Protein AF-A0A7Y0PRI6-F1 (afdb_monomer)

Nearest PDB structures (foldseek):
  3qzo-assembly4_D  TM=3.983E-01  e=1.808E-01  Staphylococcus aureus subsp. aureus N315
  6grq-assembly1_A  TM=4.203E-01  e=1.924E+00  Mus musculus
  6grs-assembly1_A  TM=4.303E-01  e=4.389E+00  Mus musculus

Sequence (223 aa):
MTTLLDPTRSRTTAFPAARRSDPSGIRTASIAPPPTTEPEPPVRSTPPWPRRGALLLGAAVAIAGAAAVVAFTTPAPLPPLPPAPTVTSTPCGGGSCEGLDPTTTGCQQDARTVGSRVVTAERRGLEVPVGLVELRASASCRAVWGRYTVDPTAPVGGVAVESRDGRTEQAPIAAVPGHRHLGYGTTPMLVASADDLRVVVTPAAGGELPSAATGWTSGTGRP

Secondary structure (DSSP, 8-state):
-------------PPPPPPPPP---------PPPP----PPPPPPPPPPPP------------------------PPPPPPPPPP-----S--GGGGTT--TTTTSGGGS-EEEEEEEEEEEETTEEEEEEEEEEEEETTTTEEEEEEEE-TTSSEEEEEEEETTS-EEEEE--EETTEEEEEEEEPPPB-S-GGGEEEEEEEPTT----TTTS-EE------

Foldseek 3Di:
DDDDDDDPDDDDDDDDDDDDDDPPPPDPDDDDDDPDDDDDDDDDDDDDDDDDDDDDDDDDDDDDDDDDDPDDDDPPDDDPDPPDPPPPQQPAAFPRQFQHFCVVRVQVVQKDFLDKDFFWADDPNDTDGFWMKTWIAGPNRLWIKIWIKGQPVGQWFWKWKAFLVGDIWIDGFDADVPGNGTTTGMTRIDNDDLQRIKMATDTHVVGDGPPRNGIDRSDDDDD

Solvent-accessible surface area (backbone atoms only — not comparable to full-atom values): 14324 Å² total; per-residue (Å²): 142,83,87,84,84,81,84,84,75,85,80,82,78,79,80,80,80,81,81,83,83,80,85,89,72,83,73,82,76,83,82,74,82,79,80,87,77,76,88,78,78,87,80,82,83,80,84,86,82,84,87,81,83,85,89,80,90,82,85,89,83,89,79,91,80,92,74,95,72,93,72,80,87,68,83,73,77,77,75,80,76,75,78,73,81,80,74,74,75,57,84,38,48,33,77,70,33,48,70,34,52,39,72,86,42,50,39,56,77,72,40,42,79,61,35,72,46,71,31,44,35,73,55,97,92,36,82,39,83,44,30,42,39,31,38,32,38,17,78,83,26,43,26,27,30,38,38,41,41,33,31,46,80,46,47,50,32,27,41,31,36,34,38,80,87,71,51,73,31,66,28,72,59,48,56,42,90,98,33,74,66,38,13,66,55,60,20,28,21,39,62,53,60,70,77,48,28,31,46,29,43,37,48,21,94,97,38,70,55,49,74,80,36,39,54,47,61,38,78,80,77,76,131

pLDDT: mean 77.08, std 18.34, range [33.75, 97.81]

Radius of gyration: 30.38 Å; Cα contacts (8 Å, |Δi|>4): 349; chains: 1; bounding box: 90×69×86 Å

Mean predicted aligned error: 18.01 Å

Structure (mmCIF, N/CA/C/O backbone):
data_AF-A0A7Y0PRI6-F1
#
_entry.id   AF-A0A7Y0PRI6-F1
#
loop_
_atom_site.group_PDB
_atom_site.id
_atom_site.type_symbol
_atom_site.label_atom_id
_atom_site.label_alt_id
_atom_site.label_comp_id
_atom_site.label_asym_id
_atom_site.label_entity_id
_atom_site.label_seq_id
_atom_site.pdbx_PDB_ins_code
_atom_site.Cartn_x
_atom_site.Cartn_y
_atom_site.Cartn_z
_atom_site.occupancy
_atom_site.B_iso_or_equiv
_atom_site.auth_seq_id
_atom_site.auth_comp_id
_atom_site.auth_asym_id
_atom_site.auth_atom_id
_atom_site.pdbx_PDB_model_num
ATOM 1 N N . MET A 1 1 ? -57.873 -24.477 -30.916 1.00 47.75 1 MET A N 1
ATOM 2 C CA . MET A 1 1 ? -56.422 -24.286 -31.117 1.00 47.75 1 MET A CA 1
ATOM 3 C C . MET A 1 1 ? -56.233 -22.930 -31.771 1.00 47.75 1 MET A C 1
ATOM 5 O O . MET A 1 1 ? -56.417 -22.827 -32.974 1.00 47.75 1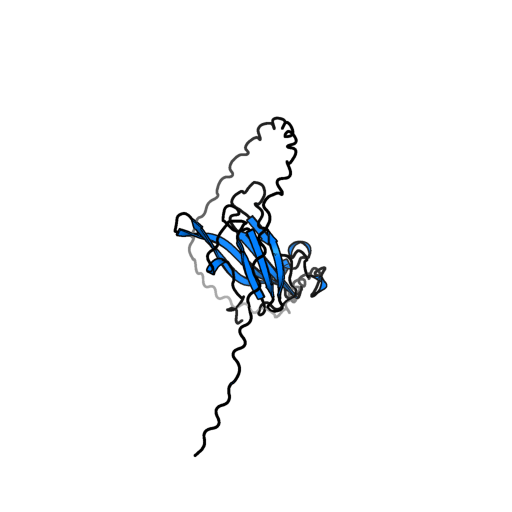 MET A O 1
ATOM 9 N N . THR A 1 2 ? -55.952 -21.897 -30.978 1.00 48.12 2 THR A N 1
ATOM 10 C CA . THR A 1 2 ? -55.685 -20.546 -31.488 1.00 48.12 2 THR A CA 1
ATOM 11 C C . THR A 1 2 ? -54.603 -19.937 -30.610 1.00 48.12 2 THR A C 1
ATOM 13 O O . THR A 1 2 ? -54.830 -19.654 -29.437 1.00 48.12 2 THR A O 1
ATOM 16 N N . THR A 1 3 ? -53.402 -19.844 -31.165 1.00 55.44 3 THR A N 1
ATOM 17 C CA . THR A 1 3 ? -52.194 -19.327 -30.525 1.00 55.44 3 THR A CA 1
ATOM 18 C C . THR A 1 3 ? -52.203 -17.803 -30.643 1.00 55.44 3 THR A C 1
ATOM 20 O O . THR A 1 3 ? -52.172 -17.275 -31.753 1.00 55.44 3 THR A O 1
ATOM 23 N N . LEU A 1 4 ? -52.278 -17.096 -29.513 1.00 61.91 4 LEU A N 1
ATOM 24 C CA . LEU A 1 4 ? -52.122 -15.642 -29.442 1.00 61.91 4 LEU A CA 1
ATOM 25 C C . LEU A 1 4 ? -50.622 -15.332 -29.292 1.00 61.91 4 LEU A C 1
ATOM 27 O O . LEU A 1 4 ? -50.009 -15.728 -28.304 1.00 61.91 4 LEU A O 1
ATOM 31 N N . LEU A 1 5 ? -50.033 -14.676 -30.291 1.00 61.38 5 LEU A N 1
ATOM 32 C CA . LEU A 1 5 ? -48.654 -14.182 -30.267 1.00 61.38 5 LEU A CA 1
ATOM 33 C C . LEU A 1 5 ? -48.625 -12.779 -29.645 1.00 61.38 5 LEU A C 1
ATOM 35 O O . LEU A 1 5 ? -49.335 -11.883 -30.098 1.00 61.38 5 LEU A O 1
ATOM 39 N N . ASP A 1 6 ? -47.787 -12.612 -28.624 1.00 60.19 6 ASP A N 1
ATOM 40 C CA . ASP A 1 6 ? -47.482 -11.353 -27.940 1.00 60.19 6 ASP A CA 1
ATOM 41 C C . ASP A 1 6 ? -46.248 -10.685 -28.593 1.00 60.19 6 ASP A C 1
ATOM 43 O O . ASP A 1 6 ? -45.180 -11.305 -28.636 1.00 60.19 6 ASP A O 1
ATOM 47 N N . PRO A 1 7 ? -46.345 -9.457 -29.141 1.00 63.19 7 PRO A N 1
ATOM 48 C CA . PRO A 1 7 ? -45.209 -8.742 -29.706 1.00 63.19 7 PRO A CA 1
ATOM 49 C C . PRO A 1 7 ? -44.603 -7.776 -28.676 1.00 63.19 7 PRO A C 1
ATOM 51 O O . PRO A 1 7 ? -44.822 -6.560 -28.714 1.00 63.19 7 PRO A O 1
ATOM 54 N N . THR A 1 8 ? -43.757 -8.284 -27.780 1.00 60.50 8 THR A N 1
ATOM 55 C CA . THR A 1 8 ? -42.948 -7.448 -26.879 1.00 60.50 8 THR A CA 1
ATOM 56 C C . THR A 1 8 ? -41.730 -6.857 -27.605 1.00 60.50 8 THR A C 1
ATOM 58 O O . THR A 1 8 ? -40.595 -7.309 -27.511 1.00 60.50 8 THR A O 1
ATOM 61 N N . ARG A 1 9 ? -42.016 -5.805 -28.375 1.00 53.06 9 ARG A N 1
ATOM 62 C CA . ARG A 1 9 ? -41.309 -4.512 -28.438 1.00 53.06 9 ARG A CA 1
ATOM 63 C C . ARG A 1 9 ? -39.826 -4.514 -28.008 1.00 53.06 9 ARG A C 1
ATOM 65 O O . ARG A 1 9 ? -39.489 -4.187 -26.871 1.00 53.06 9 ARG A O 1
ATOM 72 N N . SER A 1 10 ? -38.935 -4.748 -28.969 1.00 52.44 10 SER A N 1
ATOM 73 C CA . SER A 1 10 ? -37.502 -4.453 -28.868 1.00 52.44 10 SER A CA 1
ATOM 74 C C . SER A 1 10 ? -37.277 -2.949 -28.660 1.00 52.44 10 SER A C 1
ATOM 76 O O . SER A 1 10 ? -37.556 -2.134 -29.541 1.00 52.44 10 SER A O 1
ATOM 78 N N . ARG A 1 11 ? -36.790 -2.560 -27.478 1.00 56.75 11 ARG A N 1
ATOM 79 C CA . ARG A 1 11 ? -36.372 -1.186 -27.169 1.00 56.75 11 ARG A CA 1
ATOM 80 C C . ARG A 1 11 ? -34.871 -1.067 -27.435 1.00 56.75 11 ARG A C 1
ATOM 82 O O . ARG A 1 11 ? -34.054 -1.402 -26.587 1.00 56.75 11 ARG A O 1
ATOM 89 N N . THR A 1 12 ? -34.521 -0.600 -28.628 1.00 53.91 12 THR A N 1
ATOM 90 C CA . THR A 1 12 ? -33.162 -0.174 -28.981 1.00 53.91 12 THR A CA 1
ATOM 91 C C . THR A 1 12 ? -32.858 1.133 -28.250 1.00 53.91 12 THR A C 1
ATOM 93 O O . THR A 1 12 ? -33.358 2.191 -28.630 1.00 53.91 12 THR A O 1
ATOM 96 N N . THR A 1 13 ? -32.071 1.082 -27.177 1.00 61.75 13 THR A N 1
ATOM 97 C CA . THR A 1 13 ? -31.495 2.284 -26.563 1.00 61.75 13 THR A CA 1
ATOM 98 C C . THR A 1 13 ? -30.331 2.770 -27.418 1.00 61.75 13 THR A C 1
ATOM 100 O O . THR A 1 13 ? -29.290 2.125 -27.515 1.00 61.75 13 THR A O 1
ATOM 103 N N . ALA A 1 14 ? -30.548 3.910 -28.072 1.00 55.16 14 ALA A N 1
ATOM 104 C CA . ALA A 1 14 ? -29.551 4.639 -28.835 1.00 55.16 14 ALA A CA 1
ATOM 105 C C . ALA A 1 14 ? -28.391 5.088 -27.929 1.00 55.16 14 ALA A C 1
ATOM 107 O O . ALA A 1 14 ? -28.603 5.737 -26.904 1.00 55.16 14 ALA A O 1
ATOM 108 N N . PHE A 1 15 ? -27.167 4.750 -28.330 1.00 52.22 15 PHE A N 1
ATOM 109 C CA . PHE A 1 15 ? -25.938 5.282 -27.749 1.00 52.22 15 PHE A CA 1
ATOM 110 C C . PHE A 1 15 ? -25.804 6.777 -28.089 1.00 52.22 15 PHE A C 1
ATOM 112 O O . PHE A 1 15 ? -25.888 7.130 -29.269 1.00 52.22 15 PHE A O 1
ATOM 119 N N . PRO A 1 16 ? -25.572 7.673 -27.112 1.00 60.28 16 PRO A N 1
ATOM 120 C CA 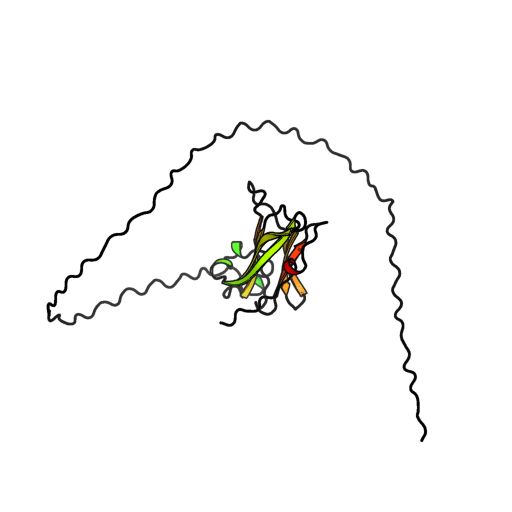. PRO A 1 16 ? -25.257 9.061 -27.413 1.00 60.28 16 PRO A CA 1
ATOM 121 C C . PRO A 1 16 ? -23.860 9.167 -28.037 1.00 60.28 16 PRO A C 1
ATOM 123 O O . PRO A 1 16 ? -22.877 8.631 -27.525 1.00 60.28 16 PRO A O 1
ATOM 126 N N . ALA A 1 17 ? -23.801 9.874 -29.164 1.00 53.97 17 ALA A N 1
ATOM 127 C CA . ALA A 1 17 ? -22.591 10.155 -29.918 1.00 53.97 17 ALA A CA 1
ATOM 128 C C . ALA A 1 17 ? -21.539 10.882 -29.061 1.00 53.97 17 ALA A C 1
ATOM 130 O O . ALA A 1 17 ? -21.831 11.865 -28.374 1.00 53.97 17 ALA A O 1
ATOM 131 N N . ALA A 1 18 ? -20.300 10.397 -29.141 1.00 49.81 18 ALA A N 1
ATOM 132 C CA . ALA A 1 18 ? -19.131 10.991 -28.515 1.00 49.81 18 ALA A CA 1
ATOM 133 C C . ALA A 1 18 ? -18.929 12.444 -28.986 1.00 49.81 18 ALA A C 1
ATOM 135 O O . ALA A 1 18 ? -18.870 12.726 -30.187 1.00 49.81 18 ALA A O 1
ATOM 136 N N . ARG A 1 19 ? -18.800 13.370 -28.028 1.00 54.06 19 ARG A N 1
ATOM 137 C CA . ARG A 1 19 ? -18.366 14.748 -28.289 1.00 54.06 19 ARG A CA 1
ATOM 138 C C . ARG A 1 19 ? -16.916 14.715 -28.768 1.00 54.06 19 ARG A C 1
ATOM 140 O O . ARG A 1 19 ? -16.047 14.207 -28.068 1.00 54.06 19 ARG A O 1
ATOM 147 N N . ARG A 1 20 ? -16.668 15.269 -29.956 1.00 53.97 20 ARG A N 1
ATOM 148 C CA . ARG A 1 20 ? -15.320 15.581 -30.442 1.00 53.97 20 ARG A CA 1
ATOM 149 C C . ARG A 1 20 ? -14.759 16.722 -29.598 1.00 53.97 20 ARG A C 1
ATOM 151 O O . ARG A 1 20 ? -15.366 17.788 -29.545 1.00 53.97 20 ARG A O 1
ATOM 158 N N . SER A 1 21 ? -13.626 16.482 -28.950 1.00 54.66 21 SER A N 1
ATOM 159 C CA . SER A 1 21 ? -12.844 17.521 -28.286 1.00 54.66 21 SER A CA 1
ATOM 160 C C . SER A 1 21 ? -12.056 18.319 -29.325 1.00 54.66 21 SER A C 1
ATOM 162 O O . SER A 1 21 ? -11.411 17.756 -30.207 1.00 54.66 21 SER A O 1
ATOM 164 N N . ASP A 1 22 ? -12.172 19.634 -29.208 1.00 55.22 22 ASP A N 1
ATOM 165 C CA . ASP A 1 22 ? -11.565 20.683 -30.022 1.00 55.22 22 ASP A CA 1
ATOM 166 C C . ASP A 1 22 ? -10.044 20.803 -29.737 1.00 55.22 22 ASP A C 1
ATOM 168 O O . ASP A 1 22 ? -9.668 20.881 -28.564 1.00 55.22 22 ASP A O 1
ATOM 172 N N . PRO A 1 23 ? -9.146 20.785 -30.745 1.00 59.16 23 PRO A N 1
ATOM 173 C CA . PRO A 1 23 ? -7.695 20.830 -30.530 1.00 59.16 23 PRO A CA 1
ATOM 174 C C . PRO A 1 23 ? -7.089 22.244 -30.383 1.00 59.16 23 PRO A C 1
ATOM 176 O O . PRO A 1 23 ? -5.870 22.372 -30.265 1.00 59.16 23 PRO A O 1
ATOM 179 N N . SER A 1 24 ? -7.874 23.325 -30.357 1.00 56.28 24 SER A N 1
ATOM 180 C CA . SER A 1 24 ? -7.337 24.702 -30.427 1.00 56.28 24 SER A CA 1
ATOM 181 C C . SER A 1 24 ? -7.055 25.384 -29.075 1.00 56.28 24 SER A C 1
ATOM 183 O O . SER A 1 24 ? -7.290 26.578 -28.904 1.00 56.28 24 SER A O 1
ATOM 185 N N . GLY A 1 25 ? -6.501 24.643 -28.112 1.00 49.03 25 GLY A N 1
ATOM 186 C CA . GLY A 1 25 ? -6.201 25.124 -26.756 1.00 49.03 25 GLY A CA 1
ATOM 187 C C . GLY A 1 25 ? -4.720 25.126 -26.366 1.00 49.03 25 GLY A C 1
ATOM 188 O O . GLY A 1 25 ? -4.417 24.913 -25.195 1.00 49.03 25 GLY A O 1
ATOM 189 N N . ILE A 1 26 ? -3.781 25.324 -27.298 1.00 51.69 26 ILE A N 1
ATOM 190 C CA . ILE A 1 26 ? -2.351 25.437 -26.958 1.00 51.69 26 ILE A CA 1
ATOM 191 C C . ILE A 1 26 ? -2.105 26.825 -26.355 1.00 51.69 26 ILE A C 1
ATOM 193 O O . ILE A 1 26 ? -1.802 27.791 -27.053 1.00 51.69 26 ILE A O 1
ATOM 197 N N . ARG A 1 27 ? -2.263 26.935 -25.033 1.00 55.69 27 ARG A N 1
ATOM 198 C CA . ARG A 1 27 ? -1.713 28.058 -24.272 1.00 55.69 27 ARG A CA 1
ATOM 199 C C . ARG A 1 27 ? -0.201 27.889 -24.192 1.00 55.69 27 ARG A C 1
ATOM 201 O O . ARG A 1 27 ? 0.299 26.950 -23.580 1.00 55.69 27 ARG A O 1
ATOM 208 N N . THR A 1 28 ? 0.503 28.834 -24.796 1.00 53.94 28 THR A N 1
ATOM 209 C CA . THR A 1 28 ? 1.927 29.107 -24.614 1.00 53.94 28 THR A CA 1
ATOM 210 C C . THR A 1 28 ? 2.241 29.216 -23.120 1.00 53.94 28 THR A C 1
ATOM 212 O O . THR A 1 28 ? 1.902 30.209 -22.477 1.00 53.94 28 THR A O 1
ATOM 215 N N . ALA A 1 29 ? 2.857 28.184 -22.544 1.00 57.44 29 ALA A N 1
ATOM 216 C CA . ALA A 1 29 ? 3.429 28.264 -21.210 1.00 57.44 29 ALA A CA 1
ATOM 217 C C . ALA A 1 29 ? 4.720 29.090 -21.292 1.00 57.44 29 ALA A C 1
ATOM 219 O O . ALA A 1 29 ? 5.660 28.731 -21.999 1.00 57.44 29 ALA A O 1
ATOM 220 N N . SER A 1 30 ? 4.736 30.224 -20.593 1.00 65.56 30 SER A N 1
ATOM 221 C CA . SER A 1 30 ? 5.921 31.057 -20.404 1.00 65.56 30 SER A CA 1
ATOM 222 C C . SER A 1 30 ? 6.948 30.271 -19.589 1.00 65.56 30 SER A C 1
ATOM 224 O O . SER A 1 30 ? 6.756 30.041 -18.397 1.00 65.56 30 SER A O 1
ATOM 226 N N . ILE A 1 31 ? 8.021 29.829 -20.241 1.00 60.50 31 ILE A N 1
ATOM 227 C CA . ILE A 1 31 ? 9.141 29.137 -19.603 1.00 60.50 31 ILE A CA 1
ATOM 228 C C . ILE A 1 31 ? 9.921 30.176 -18.788 1.00 60.50 31 ILE A C 1
ATOM 230 O O . ILE A 1 31 ? 10.569 31.055 -19.351 1.00 60.50 31 ILE A O 1
ATOM 234 N N . ALA A 1 32 ? 9.832 30.097 -17.460 1.00 69.25 32 ALA A N 1
ATOM 235 C CA . ALA A 1 32 ? 10.744 30.806 -16.571 1.00 69.25 32 ALA A CA 1
ATOM 236 C C . ALA A 1 32 ? 12.138 30.146 -16.642 1.00 69.25 32 ALA A C 1
ATOM 238 O O . ALA A 1 32 ? 12.213 28.915 -16.713 1.00 69.25 32 ALA A O 1
ATOM 239 N N . PRO A 1 33 ? 13.240 30.918 -16.632 1.00 71.81 33 PRO A N 1
ATOM 240 C CA . PRO A 1 33 ? 14.579 30.345 -16.593 1.00 71.81 33 PRO A CA 1
ATOM 241 C C . PRO A 1 33 ? 14.793 29.565 -15.281 1.00 71.81 33 PRO A C 1
ATOM 243 O O . PRO A 1 33 ? 14.281 29.977 -14.235 1.00 71.81 33 PRO A O 1
ATOM 246 N N . PRO A 1 34 ? 15.529 28.441 -15.312 1.00 73.25 34 PRO A N 1
ATOM 247 C CA . PRO A 1 34 ? 15.807 27.658 -14.115 1.00 73.25 34 PRO A CA 1
ATOM 248 C C . PRO A 1 34 ? 16.681 28.454 -13.128 1.00 73.25 34 PRO A C 1
ATOM 250 O O . PRO A 1 34 ? 17.537 29.230 -13.561 1.00 73.25 34 PRO A O 1
ATOM 253 N N . PRO A 1 35 ? 16.508 28.259 -11.808 1.00 71.19 35 PRO A N 1
ATOM 254 C CA . PRO A 1 35 ? 17.399 28.843 -10.815 1.00 71.19 35 PRO A CA 1
ATOM 255 C C . PRO A 1 35 ? 18.807 28.253 -10.956 1.00 71.19 35 PRO A C 1
ATOM 257 O O . PRO A 1 35 ? 18.990 27.034 -10.985 1.00 71.19 35 PRO A O 1
ATOM 260 N N . THR A 1 36 ? 19.804 29.133 -11.030 1.00 65.00 36 THR A N 1
ATOM 261 C CA . THR A 1 36 ? 21.229 28.796 -11.000 1.00 65.00 36 THR A CA 1
ATOM 262 C C . THR A 1 36 ? 21.526 28.011 -9.724 1.00 65.00 36 THR A C 1
ATOM 264 O O . THR A 1 36 ? 21.455 28.558 -8.626 1.00 65.00 36 THR A O 1
ATOM 267 N N . THR A 1 37 ? 21.805 26.716 -9.856 1.00 62.19 37 THR A N 1
ATOM 268 C CA . THR A 1 37 ? 22.148 25.861 -8.717 1.00 62.19 37 THR A CA 1
ATOM 269 C C . THR A 1 37 ? 23.630 26.042 -8.400 1.00 62.19 37 THR A C 1
ATOM 271 O O . THR A 1 37 ? 24.492 25.794 -9.242 1.00 62.19 37 THR A O 1
ATOM 274 N N . GLU A 1 38 ? 23.904 26.539 -7.198 1.00 75.38 38 GLU A N 1
ATOM 275 C CA . GLU A 1 38 ? 25.235 26.671 -6.611 1.00 75.38 38 GLU A CA 1
ATOM 276 C C . GLU A 1 38 ? 25.891 25.280 -6.450 1.00 75.38 38 GLU A C 1
ATOM 278 O O . GLU A 1 38 ? 25.190 24.325 -6.100 1.00 75.38 38 GLU A O 1
ATOM 283 N N . PRO A 1 39 ? 27.201 25.111 -6.721 1.00 68.69 39 PRO A N 1
ATOM 284 C CA . PRO A 1 39 ? 27.869 23.818 -6.582 1.00 68.69 39 PRO A CA 1
ATOM 285 C C . PRO A 1 39 ? 27.954 23.380 -5.111 1.00 68.69 39 PRO A C 1
ATOM 287 O O . PRO A 1 39 ? 28.694 23.964 -4.320 1.00 68.69 39 PRO A O 1
ATOM 290 N N . GLU A 1 40 ? 27.224 22.325 -4.752 1.00 70.88 40 GLU A N 1
ATOM 291 C CA . GLU A 1 40 ? 27.305 21.687 -3.434 1.00 70.88 40 GLU A CA 1
ATOM 292 C C . GLU A 1 40 ? 28.689 21.018 -3.238 1.00 70.88 40 GLU A C 1
ATOM 294 O O . GLU A 1 40 ? 29.178 20.333 -4.147 1.00 70.88 40 GLU A O 1
ATOM 299 N N . PRO A 1 41 ? 29.366 21.211 -2.087 1.00 74.25 41 PRO A N 1
ATOM 300 C CA . PRO A 1 41 ? 30.686 20.637 -1.831 1.00 74.25 41 PRO A CA 1
ATOM 301 C C . PRO A 1 41 ? 30.643 19.102 -1.678 1.00 74.25 41 PRO A C 1
ATOM 303 O O . PRO A 1 41 ? 29.643 18.542 -1.230 1.00 74.25 41 PRO A O 1
ATOM 306 N N . PRO A 1 42 ? 31.743 18.389 -1.992 1.00 69.38 42 PRO A N 1
ATOM 307 C CA . PRO A 1 42 ? 31.770 16.929 -1.985 1.00 69.38 42 PRO A CA 1
ATOM 308 C C . PRO A 1 42 ? 31.565 16.348 -0.577 1.00 69.38 42 PRO A C 1
ATOM 310 O O . PRO A 1 42 ? 32.352 16.584 0.345 1.00 69.38 42 PRO A O 1
ATOM 313 N N . VAL A 1 43 ? 30.522 15.526 -0.440 1.00 67.31 43 VAL A N 1
ATOM 314 C CA . VAL A 1 43 ? 30.204 14.755 0.767 1.00 67.31 43 VAL A CA 1
ATOM 315 C C . VAL A 1 43 ? 31.300 13.715 1.024 1.00 67.31 43 VAL A C 1
ATOM 317 O O . VAL A 1 43 ? 31.573 12.844 0.197 1.00 67.31 43 VAL A O 1
ATOM 320 N N . ARG A 1 44 ? 31.934 13.800 2.201 1.00 65.00 44 ARG A N 1
ATOM 321 C CA . ARG A 1 44 ? 32.918 12.821 2.686 1.00 65.00 44 ARG A CA 1
ATOM 322 C C . ARG A 1 44 ? 32.247 11.474 2.949 1.00 65.00 44 ARG A C 1
ATOM 324 O O . ARG A 1 44 ? 31.372 11.354 3.800 1.00 65.00 44 ARG A O 1
ATOM 331 N N . SER A 1 45 ? 32.735 10.455 2.258 1.00 56.09 45 SER A N 1
ATOM 332 C CA . SER A 1 45 ? 32.450 9.037 2.467 1.00 56.09 45 SER A CA 1
ATOM 333 C C . SER A 1 45 ? 32.891 8.558 3.857 1.00 56.09 45 SER A C 1
ATOM 335 O O . SER A 1 45 ? 34.066 8.668 4.214 1.00 56.09 45 SER A O 1
ATOM 337 N N . THR A 1 46 ? 31.959 7.997 4.628 1.00 62.47 46 THR A N 1
ATOM 338 C CA . THR A 1 46 ? 32.215 7.289 5.893 1.00 62.47 46 THR A CA 1
ATOM 339 C C . THR A 1 46 ? 32.602 5.815 5.664 1.00 62.47 46 THR A C 1
ATOM 341 O O . THR A 1 46 ? 32.243 5.232 4.639 1.00 62.47 46 THR A O 1
ATOM 344 N N . PRO A 1 47 ? 33.367 5.202 6.593 1.00 66.81 47 PRO A N 1
ATOM 345 C CA . PRO A 1 47 ? 34.000 3.894 6.400 1.00 66.81 47 PRO A CA 1
ATOM 346 C C . PRO A 1 47 ? 33.071 2.679 6.630 1.00 66.81 47 PRO A C 1
ATOM 348 O O . PRO A 1 47 ? 32.066 2.780 7.340 1.00 66.81 47 PRO A O 1
ATOM 351 N N . PRO A 1 48 ? 33.434 1.502 6.074 1.00 65.81 48 PRO A N 1
ATOM 352 C CA . PRO A 1 48 ? 32.661 0.264 6.165 1.00 65.81 48 PRO A CA 1
ATOM 353 C C . PRO A 1 48 ? 32.806 -0.418 7.533 1.00 65.81 48 PRO A C 1
ATOM 355 O O . PRO A 1 48 ? 33.910 -0.620 8.037 1.00 65.81 48 PRO A O 1
ATOM 358 N N . TRP A 1 49 ? 31.683 -0.826 8.121 1.00 53.41 49 TRP A N 1
ATOM 359 C CA . TRP A 1 49 ? 31.662 -1.602 9.362 1.00 53.41 49 TRP A CA 1
ATOM 360 C C . TRP A 1 49 ? 31.959 -3.089 9.094 1.00 53.41 49 TRP A C 1
ATOM 362 O O . TRP A 1 49 ? 31.429 -3.655 8.132 1.00 53.41 49 TRP A O 1
ATOM 372 N N . PRO A 1 50 ? 32.772 -3.756 9.937 1.00 58.94 50 PRO A N 1
ATOM 373 C CA . PRO A 1 50 ? 33.117 -5.154 9.746 1.00 58.94 50 PRO A CA 1
ATOM 374 C C . PRO A 1 50 ? 32.011 -6.095 10.234 1.00 58.94 50 PRO A C 1
ATOM 376 O O . PRO A 1 50 ? 31.457 -5.970 11.327 1.00 58.94 50 PRO A O 1
ATOM 379 N N . ARG A 1 51 ? 31.760 -7.099 9.395 1.00 57.69 51 ARG A N 1
ATOM 380 C CA . ARG A 1 51 ? 30.931 -8.276 9.646 1.00 57.69 51 ARG A CA 1
ATOM 381 C C . ARG A 1 51 ? 31.549 -9.125 10.766 1.00 57.69 51 ARG A C 1
ATOM 383 O O . ARG A 1 51 ? 32.687 -9.565 10.645 1.00 57.69 51 ARG A O 1
ATOM 390 N N . ARG A 1 52 ? 30.783 -9.409 11.819 1.00 57.62 52 ARG A N 1
ATOM 391 C CA . ARG A 1 52 ? 31.011 -10.522 12.762 1.00 57.62 52 ARG A CA 1
ATOM 392 C C . ARG A 1 52 ? 29.831 -11.475 12.535 1.00 57.62 52 ARG A C 1
ATOM 394 O O . ARG A 1 52 ? 28.699 -11.021 12.597 1.00 57.62 52 ARG A O 1
ATOM 401 N N . GLY A 1 53 ? 29.964 -12.727 12.114 1.00 44.91 53 GLY A N 1
ATOM 402 C CA . GLY A 1 53 ? 30.951 -13.736 12.482 1.00 44.91 53 GLY A CA 1
ATOM 403 C C . GLY A 1 53 ? 30.183 -14.830 13.231 1.00 44.91 53 GLY A C 1
ATOM 404 O O . GLY A 1 53 ? 29.994 -14.715 14.434 1.00 44.91 53 GLY A O 1
ATOM 405 N N . ALA A 1 54 ? 29.654 -15.805 12.487 1.00 53.00 54 ALA A N 1
ATOM 406 C CA . ALA A 1 54 ? 28.966 -16.997 12.991 1.00 53.00 54 ALA A CA 1
ATOM 407 C C . ALA A 1 54 ? 29.969 -18.105 13.386 1.00 53.00 54 ALA A C 1
ATOM 409 O O . ALA A 1 54 ? 31.130 -18.008 12.992 1.00 53.00 54 ALA A O 1
ATOM 410 N N . LEU A 1 55 ? 29.460 -19.170 14.040 1.00 52.09 55 LEU A N 1
ATOM 411 C CA . LEU A 1 55 ? 30.100 -20.399 14.593 1.00 52.09 55 LEU A CA 1
ATOM 412 C C . LEU A 1 55 ? 30.325 -20.299 16.120 1.00 52.09 55 LEU A C 1
ATOM 414 O O . LEU A 1 55 ? 30.760 -19.259 16.592 1.00 52.09 55 LEU A O 1
ATOM 418 N N . LEU A 1 56 ? 30.014 -21.276 16.987 1.00 47.72 56 LEU A N 1
ATOM 419 C CA . LEU A 1 56 ? 30.086 -22.755 16.964 1.00 47.72 56 LEU A CA 1
ATOM 420 C C . LEU A 1 56 ? 28.995 -23.317 17.928 1.00 47.72 56 LEU A C 1
ATOM 422 O O . LEU A 1 56 ? 28.675 -22.653 18.908 1.00 47.72 56 LEU A O 1
ATOM 426 N N . LEU A 1 57 ? 28.261 -24.415 17.682 1.00 49.72 57 LEU A N 1
ATOM 427 C CA . LEU A 1 57 ? 28.638 -25.843 17.781 1.00 49.72 57 LEU A CA 1
ATOM 428 C C . LEU A 1 57 ? 29.420 -26.214 19.062 1.00 49.72 57 LEU A C 1
ATOM 430 O O . LEU A 1 57 ? 30.607 -25.930 19.169 1.00 49.72 57 LEU A O 1
ATOM 434 N N . GLY A 1 58 ? 28.772 -26.910 20.006 1.00 41.75 58 GLY A N 1
ATOM 435 C CA . GLY A 1 58 ? 29.427 -27.460 21.199 1.00 41.75 58 GLY A CA 1
ATOM 436 C C . GLY A 1 58 ? 28.525 -28.408 21.994 1.00 41.75 58 GLY A C 1
ATOM 437 O O . GLY A 1 58 ? 27.395 -28.064 22.314 1.00 41.75 58 GLY A O 1
ATOM 438 N N . ALA A 1 59 ? 29.028 -29.616 22.237 1.00 44.00 59 ALA A N 1
ATOM 439 C CA . ALA A 1 59 ? 28.318 -30.841 22.585 1.00 44.00 59 ALA A CA 1
ATOM 440 C C . ALA A 1 59 ? 27.899 -31.004 24.065 1.00 44.00 59 ALA A C 1
ATOM 442 O O . ALA A 1 59 ? 28.334 -30.289 24.962 1.00 44.00 59 ALA A O 1
ATOM 443 N N . ALA A 1 60 ? 27.056 -32.021 24.261 1.00 49.69 60 ALA A N 1
ATOM 444 C CA . ALA A 1 60 ? 26.469 -32.536 25.492 1.00 49.69 60 ALA A CA 1
ATOM 445 C C . ALA A 1 60 ? 27.458 -32.988 26.583 1.00 49.69 60 ALA A C 1
ATOM 447 O O . ALA A 1 60 ? 28.502 -33.551 26.271 1.00 49.69 60 ALA A O 1
ATOM 448 N N . VAL A 1 61 ? 27.021 -32.909 27.849 1.00 52.19 61 VAL A N 1
ATOM 449 C CA . VAL A 1 61 ? 27.394 -33.846 28.927 1.00 52.19 61 VAL A CA 1
ATOM 450 C C . VAL A 1 61 ? 26.180 -34.047 29.844 1.00 52.19 61 VAL A C 1
ATOM 452 O O . VAL A 1 61 ? 25.633 -33.090 30.386 1.00 52.19 61 VAL A O 1
ATOM 455 N N . ALA A 1 62 ? 25.763 -35.303 30.003 1.00 53.59 62 ALA A N 1
ATOM 456 C CA . ALA A 1 62 ? 24.789 -35.748 30.993 1.00 53.59 62 ALA A CA 1
ATOM 457 C C . ALA A 1 62 ? 25.501 -36.075 32.312 1.00 53.59 62 ALA A C 1
ATOM 459 O O . ALA A 1 62 ? 26.506 -36.781 32.290 1.00 53.59 62 ALA A O 1
ATOM 460 N N . ILE A 1 63 ? 24.954 -35.639 33.452 1.00 52.84 63 ILE A N 1
ATOM 461 C CA . ILE A 1 63 ? 25.255 -36.229 34.764 1.00 52.84 63 ILE A CA 1
ATOM 462 C C . ILE A 1 63 ? 23.944 -36.348 35.542 1.00 52.84 63 ILE A C 1
ATOM 464 O O . ILE A 1 63 ? 23.289 -35.357 35.859 1.00 52.84 63 ILE A O 1
ATOM 468 N N . ALA A 1 64 ? 23.568 -37.596 35.815 1.00 51.53 64 ALA A N 1
ATOM 469 C CA . ALA A 1 64 ? 22.515 -37.970 36.742 1.00 51.53 64 ALA A CA 1
ATOM 470 C C . ALA A 1 64 ? 22.995 -37.754 38.185 1.00 51.53 64 ALA A C 1
ATOM 472 O O . ALA A 1 64 ? 24.088 -38.182 38.550 1.00 51.53 64 ALA A O 1
ATOM 473 N N . GLY A 1 65 ? 22.158 -37.131 39.011 1.00 44.50 65 GLY A N 1
ATOM 474 C CA . GLY A 1 65 ? 22.387 -36.985 40.444 1.00 44.50 65 GLY A CA 1
ATOM 475 C C . GLY A 1 65 ? 21.053 -36.939 41.172 1.00 44.50 65 GLY A C 1
ATOM 476 O O . GLY A 1 65 ? 20.421 -35.891 41.251 1.00 44.50 65 GLY A O 1
ATOM 477 N N . ALA A 1 66 ? 20.608 -38.091 41.667 1.00 52.78 66 ALA A N 1
ATOM 478 C CA . ALA A 1 66 ? 19.472 -38.189 42.570 1.00 52.78 66 ALA A CA 1
ATOM 479 C C . ALA A 1 66 ? 19.933 -37.826 43.988 1.00 52.78 66 ALA A C 1
ATOM 481 O O . ALA A 1 66 ? 20.748 -38.534 44.576 1.00 52.78 66 ALA A O 1
ATOM 482 N N . ALA A 1 67 ? 19.393 -36.742 44.540 1.00 49.59 67 ALA A N 1
ATOM 483 C CA . ALA A 1 67 ? 19.478 -36.433 45.961 1.00 49.59 67 ALA A CA 1
ATOM 484 C C . ALA A 1 67 ? 18.075 -36.063 46.451 1.00 49.59 67 ALA A C 1
ATOM 486 O O . ALA A 1 67 ? 17.520 -35.029 46.080 1.00 49.59 67 ALA A O 1
ATOM 487 N N . ALA A 1 68 ? 17.482 -36.947 47.251 1.00 53.66 68 ALA A N 1
ATOM 488 C CA . ALA A 1 68 ? 16.238 -36.682 47.952 1.00 53.66 68 ALA A CA 1
ATOM 489 C C . ALA A 1 68 ? 16.525 -35.708 49.102 1.00 53.66 68 ALA A C 1
ATOM 491 O O . ALA A 1 68 ? 17.187 -36.068 50.074 1.00 53.66 68 ALA A O 1
ATOM 492 N N . VAL A 1 69 ? 16.029 -34.477 48.983 1.00 51.00 69 VAL A N 1
ATOM 493 C CA . VAL A 1 69 ? 16.045 -33.486 50.062 1.00 51.00 69 VAL A CA 1
ATOM 494 C C . VAL A 1 69 ? 14.597 -33.202 50.439 1.00 51.00 69 VAL A C 1
ATOM 496 O O . VAL A 1 69 ? 13.812 -32.725 49.622 1.00 51.00 69 VAL A O 1
ATOM 499 N N . VAL A 1 70 ? 14.233 -33.537 51.676 1.00 56.41 70 VAL A N 1
ATOM 500 C CA . VAL A 1 70 ? 12.939 -33.197 52.274 1.00 56.41 70 VAL A CA 1
ATOM 501 C C . VAL A 1 70 ? 12.942 -31.689 52.525 1.00 56.41 70 VAL A C 1
ATOM 503 O O . VAL A 1 70 ? 13.533 -31.214 53.492 1.00 56.41 70 VAL A O 1
ATOM 506 N N . ALA A 1 71 ? 12.340 -30.929 51.611 1.00 48.75 71 ALA A N 1
ATOM 507 C CA . ALA A 1 71 ? 12.193 -29.486 51.732 1.00 48.75 71 ALA A CA 1
ATOM 508 C C . ALA A 1 71 ? 10.824 -29.152 52.334 1.00 48.75 71 ALA A C 1
ATOM 510 O O . ALA A 1 71 ? 9.778 -29.533 51.808 1.00 48.75 71 ALA A O 1
ATOM 511 N N . PHE A 1 72 ? 10.853 -28.434 53.454 1.00 52.75 72 PHE A N 1
ATOM 512 C CA . PHE A 1 72 ? 9.695 -27.792 54.058 1.00 52.75 72 PHE A CA 1
ATOM 513 C C . PHE A 1 72 ? 8.979 -26.919 53.020 1.00 52.75 72 PHE A C 1
ATOM 515 O O . PHE A 1 72 ? 9.609 -26.119 52.331 1.00 52.75 72 PHE A O 1
ATOM 522 N N . THR A 1 73 ? 7.658 -27.066 52.919 1.00 49.78 73 THR A N 1
ATOM 523 C CA . THR A 1 73 ? 6.797 -26.253 52.057 1.00 49.78 73 THR A CA 1
ATOM 524 C C . THR A 1 73 ? 6.706 -24.832 52.608 1.00 49.78 73 THR A C 1
ATOM 526 O O . THR A 1 73 ? 5.794 -24.498 53.364 1.00 49.78 73 THR A O 1
ATOM 529 N N . THR A 1 74 ? 7.665 -23.983 52.255 1.00 62.34 74 THR A N 1
ATOM 530 C CA . THR A 1 74 ? 7.486 -22.534 52.326 1.00 62.34 74 THR A CA 1
ATOM 531 C C . THR A 1 74 ? 6.529 -22.121 51.202 1.00 62.34 74 THR A C 1
ATOM 533 O O . THR A 1 74 ? 6.752 -22.496 50.049 1.00 62.34 74 THR A O 1
ATOM 536 N N . PRO A 1 75 ? 5.438 -21.385 51.485 1.00 60.91 75 PRO A N 1
ATOM 537 C CA . PRO A 1 75 ? 4.607 -20.826 50.429 1.00 60.91 75 PRO A CA 1
ATOM 538 C C . PRO A 1 75 ? 5.472 -19.862 49.617 1.00 60.91 75 PRO A C 1
ATOM 540 O O . PRO A 1 75 ? 5.939 -18.843 50.128 1.00 60.91 75 PRO A O 1
ATOM 543 N N . ALA A 1 76 ? 5.740 -20.226 48.364 1.00 63.41 76 ALA A N 1
ATOM 544 C CA . ALA A 1 76 ? 6.467 -19.371 47.447 1.00 63.41 76 ALA A CA 1
ATOM 545 C C . ALA A 1 76 ? 5.684 -18.054 47.283 1.00 63.41 76 ALA A C 1
ATOM 547 O O . ALA A 1 76 ? 4.481 -18.103 47.002 1.00 63.41 76 ALA A O 1
ATOM 548 N N . PRO A 1 77 ? 6.318 -16.883 47.459 1.00 67.75 77 PRO A N 1
ATOM 549 C CA . PRO A 1 77 ? 5.690 -15.624 47.100 1.00 67.75 77 PRO A CA 1
ATOM 550 C C . PRO A 1 77 ? 5.357 -15.677 45.608 1.00 67.75 77 PRO A C 1
ATOM 552 O O . PRO A 1 77 ? 6.217 -15.991 44.781 1.00 67.75 77 PRO A O 1
ATOM 555 N N . LEU A 1 78 ? 4.088 -15.430 45.281 1.00 72.12 78 LEU A N 1
ATOM 556 C CA . LEU A 1 78 ? 3.616 -15.361 43.903 1.00 72.12 78 LEU A CA 1
ATOM 557 C C . LEU A 1 78 ? 4.532 -14.404 43.121 1.00 72.12 78 LEU A C 1
ATOM 559 O O . LEU A 1 78 ? 4.804 -13.304 43.614 1.00 72.12 78 LEU A O 1
ATOM 563 N N . PRO A 1 79 ? 5.029 -14.800 41.935 1.00 75.12 79 PRO A N 1
ATOM 564 C CA . PRO A 1 79 ? 5.822 -13.902 41.114 1.00 75.12 79 PRO A CA 1
ATOM 565 C C . PRO A 1 79 ? 5.002 -12.633 40.837 1.00 75.12 79 PRO A C 1
ATOM 567 O O . PRO A 1 79 ? 3.791 -12.737 40.611 1.00 75.12 79 PRO A O 1
ATOM 570 N N . PRO A 1 80 ? 5.622 -11.440 40.879 1.00 70.88 80 PRO A N 1
ATOM 571 C CA . PRO A 1 80 ? 4.925 -10.200 40.583 1.00 70.88 80 PRO A CA 1
ATOM 572 C C . PRO A 1 80 ? 4.262 -10.326 39.213 1.00 70.88 80 PRO A C 1
ATOM 574 O O . PRO A 1 80 ? 4.907 -10.699 38.230 1.00 70.88 80 PRO A O 1
ATOM 577 N N . LEU A 1 81 ? 2.954 -10.067 39.183 1.00 73.88 81 LEU A N 1
ATOM 578 C CA . LEU A 1 81 ? 2.164 -10.089 37.962 1.00 73.88 81 LEU A CA 1
ATOM 579 C C . LEU A 1 81 ? 2.859 -9.164 36.948 1.00 73.88 81 LEU A C 1
ATOM 581 O O . LEU A 1 81 ? 3.180 -8.027 37.318 1.00 73.88 81 LEU A O 1
ATOM 585 N N . PRO A 1 82 ? 3.143 -9.623 35.715 1.00 74.50 82 PRO A N 1
ATOM 586 C CA . PRO A 1 82 ? 3.753 -8.760 34.717 1.00 74.50 82 PRO A CA 1
ATOM 587 C C . PRO A 1 82 ? 2.896 -7.497 34.582 1.00 74.50 82 PRO A C 1
ATOM 589 O O . PRO A 1 82 ? 1.663 -7.605 34.607 1.00 74.50 82 PRO A O 1
ATOM 592 N N . PRO A 1 83 ? 3.514 -6.305 34.488 1.00 66.88 83 PRO A N 1
ATOM 593 C CA . PRO A 1 83 ? 2.763 -5.076 34.307 1.00 66.88 83 PRO A CA 1
ATOM 594 C C . PRO A 1 83 ? 1.828 -5.264 33.114 1.00 66.88 83 PRO A C 1
ATOM 596 O O . PRO A 1 83 ? 2.253 -5.737 32.056 1.00 66.88 83 PRO A O 1
ATOM 599 N N . ALA A 1 84 ? 0.545 -4.955 33.319 1.00 67.81 84 ALA A N 1
ATOM 600 C CA . ALA A 1 84 ? -0.430 -5.001 32.243 1.00 67.81 84 ALA A CA 1
ATOM 601 C C . ALA A 1 84 ? 0.126 -4.184 31.068 1.00 67.81 84 ALA A C 1
ATOM 603 O O . ALA A 1 84 ? 0.673 -3.101 31.312 1.00 67.81 84 ALA A O 1
ATOM 604 N N . PRO A 1 85 ? 0.038 -4.689 29.823 1.00 61.09 85 PRO A N 1
ATOM 605 C CA . PRO A 1 85 ? 0.501 -3.931 28.676 1.00 61.09 85 PRO A CA 1
ATOM 606 C C . PRO A 1 85 ? -0.197 -2.576 28.720 1.00 61.09 85 PRO A C 1
ATOM 608 O O . PRO A 1 85 ? -1.427 -2.500 28.753 1.00 61.09 85 PRO A O 1
ATOM 611 N N . THR A 1 86 ? 0.590 -1.507 28.794 1.00 57.72 86 THR A N 1
ATOM 612 C CA . THR A 1 86 ? 0.089 -0.144 28.702 1.00 57.72 86 THR A CA 1
ATOM 613 C C . THR A 1 86 ? -0.516 -0.003 27.317 1.00 57.72 86 THR A C 1
ATOM 615 O O . THR A 1 86 ? 0.192 0.178 26.329 1.00 57.72 86 THR A O 1
ATOM 618 N N . VAL A 1 87 ? -1.838 -0.146 27.236 1.00 56.41 87 VAL A N 1
ATOM 619 C CA . VAL A 1 87 ? -2.597 0.185 26.037 1.00 56.41 87 VAL A CA 1
ATOM 620 C C . VAL A 1 87 ? -2.471 1.694 25.893 1.00 56.41 87 VAL A C 1
ATOM 622 O O . VAL A 1 87 ? -3.185 2.453 26.546 1.00 56.41 87 VAL A O 1
ATOM 625 N N . THR A 1 88 ? -1.500 2.144 25.099 1.00 57.94 88 THR A N 1
ATOM 626 C CA . THR A 1 88 ? -1.500 3.510 24.585 1.00 57.94 88 THR A CA 1
ATOM 627 C C . THR A 1 88 ? -2.841 3.698 23.905 1.00 57.94 88 THR A C 1
ATOM 629 O O . THR A 1 88 ? -3.118 3.039 22.905 1.00 57.94 88 THR A O 1
ATOM 632 N N . SER A 1 89 ? -3.704 4.513 24.511 1.00 59.12 89 SER A N 1
ATOM 633 C CA . SER A 1 89 ? -5.026 4.795 23.974 1.00 59.12 89 SER A CA 1
ATOM 634 C C . SER A 1 89 ? -4.858 5.285 22.546 1.00 59.12 8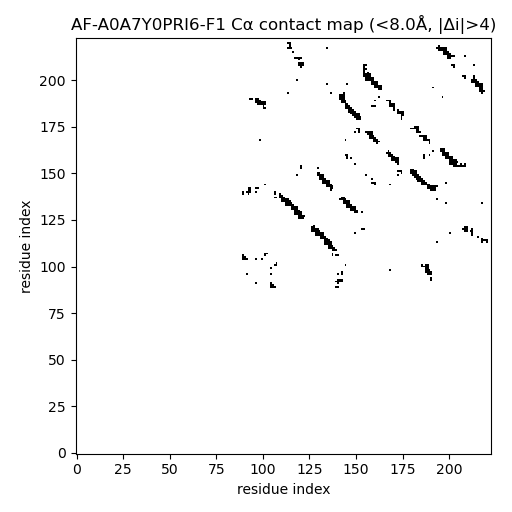9 SER A C 1
ATOM 636 O O . SER A 1 89 ? -4.208 6.312 22.325 1.00 59.12 89 SER A O 1
ATOM 638 N N . THR A 1 90 ? -5.413 4.552 21.586 1.00 65.38 90 THR A N 1
ATOM 639 C CA . THR A 1 90 ? -5.414 5.008 20.207 1.00 65.38 90 THR A CA 1
ATOM 640 C C . THR A 1 90 ? -6.165 6.348 20.155 1.00 65.38 90 THR A C 1
ATOM 642 O O . THR A 1 90 ? -7.299 6.414 20.631 1.00 65.38 90 THR A O 1
ATOM 645 N N . PRO A 1 91 ? -5.570 7.427 19.615 1.00 75.31 91 PRO A N 1
ATOM 646 C CA . PRO A 1 91 ? -6.205 8.740 19.495 1.00 75.31 91 PRO A CA 1
ATOM 647 C C . PRO A 1 91 ? -7.493 8.752 18.656 1.00 75.31 91 PRO A C 1
ATOM 649 O O . PRO A 1 91 ? -8.235 9.729 18.720 1.00 75.31 91 PRO A O 1
ATOM 652 N N . CYS A 1 92 ? -7.775 7.702 17.879 1.00 85.00 92 CYS A N 1
ATOM 653 C CA . CYS A 1 92 ? -9.000 7.563 17.095 1.00 85.00 92 CYS A CA 1
ATOM 654 C C . CYS A 1 92 ? -9.580 6.142 17.215 1.00 85.00 92 CYS A C 1
ATOM 656 O O . CYS A 1 92 ? -8.887 5.204 17.609 1.00 85.00 92 CYS A O 1
ATOM 658 N N . GLY A 1 93 ? -10.859 5.970 16.874 1.00 87.50 93 GLY A N 1
ATOM 659 C CA . GLY A 1 93 ? -11.514 4.664 16.845 1.00 87.50 93 GLY A CA 1
ATOM 660 C C . GLY A 1 93 ? -12.801 4.678 16.023 1.00 87.50 93 GLY A C 1
ATOM 661 O O . GLY A 1 93 ? -13.648 5.560 16.175 1.00 87.50 93 GLY A O 1
ATOM 662 N N . GLY A 1 94 ? -12.968 3.679 15.155 1.00 87.12 94 GLY A N 1
ATOM 663 C CA . GLY A 1 94 ? -14.070 3.620 14.199 1.00 87.12 94 GLY A CA 1
ATOM 664 C C . GLY A 1 94 ? -14.033 4.813 13.249 1.00 87.12 94 GLY A C 1
ATOM 665 O O . GLY A 1 94 ? -12.970 5.186 12.767 1.00 87.12 94 GLY A O 1
ATOM 666 N N . GLY A 1 95 ? -15.189 5.443 13.020 1.00 90.31 95 GLY A N 1
ATOM 667 C CA . GLY A 1 95 ? -15.350 6.549 12.067 1.00 90.31 95 GLY A CA 1
ATOM 668 C C . GLY A 1 95 ? -14.377 7.723 12.239 1.00 90.31 95 GLY A C 1
ATOM 669 O O . GLY A 1 95 ? -14.083 8.396 11.261 1.00 90.31 95 GLY A O 1
ATOM 670 N N . SER A 1 96 ? -13.837 7.961 13.441 1.00 93.06 96 SER A N 1
ATOM 671 C CA . SER A 1 96 ? -12.854 9.034 13.661 1.00 93.06 96 SER A CA 1
ATOM 672 C C . SER A 1 96 ? -11.456 8.727 13.115 1.00 93.06 96 SER A C 1
ATOM 674 O O . SER A 1 96 ? -10.618 9.622 13.098 1.00 93.06 96 SER A O 1
ATOM 676 N N . CYS A 1 97 ? -11.197 7.490 12.682 1.00 94.12 97 CYS A N 1
ATOM 677 C CA . CYS A 1 97 ? -9.967 7.101 11.997 1.00 94.12 97 CYS A CA 1
ATOM 678 C C . CYS A 1 97 ? -10.067 7.192 10.463 1.00 94.12 97 CYS A C 1
ATOM 680 O O . CYS A 1 97 ? -9.046 7.026 9.804 1.00 94.12 97 CYS A O 1
ATOM 682 N N . GLU A 1 98 ? -11.255 7.420 9.889 1.00 95.56 98 GLU A N 1
ATOM 683 C CA . GLU A 1 98 ? -11.447 7.475 8.429 1.00 95.56 98 GLU A CA 1
ATOM 684 C C . GLU A 1 98 ? -10.530 8.535 7.797 1.00 95.56 98 GLU A C 1
ATOM 686 O O . GLU A 1 98 ? -10.451 9.668 8.278 1.00 95.56 98 GLU A O 1
ATOM 691 N N . GLY A 1 99 ? -9.819 8.159 6.733 1.00 96.56 99 GLY A N 1
ATOM 692 C CA . GLY A 1 99 ? -8.921 9.043 5.990 1.00 96.56 99 GLY A CA 1
ATOM 693 C C . GLY A 1 99 ? -7.649 9.449 6.745 1.00 96.56 99 GLY A C 1
ATOM 694 O O . GLY A 1 99 ? -6.841 10.215 6.218 1.00 96.56 99 GLY A O 1
ATOM 695 N N . LEU A 1 100 ? -7.432 8.953 7.969 1.00 96.81 100 LEU A N 1
ATOM 696 C CA . LEU A 1 100 ? -6.233 9.260 8.746 1.00 96.81 100 LEU A CA 1
ATOM 697 C C . LEU A 1 100 ? -5.103 8.274 8.462 1.00 96.81 100 LEU A C 1
ATOM 699 O O . LEU A 1 100 ? -5.313 7.111 8.115 1.00 96.81 100 LEU A O 1
ATOM 703 N N . ASP A 1 101 ? -3.875 8.741 8.669 1.00 96.00 101 ASP A N 1
ATOM 704 C CA . ASP A 1 101 ? -2.691 7.908 8.536 1.00 96.00 101 ASP A CA 1
ATOM 705 C C . ASP A 1 101 ? -2.555 6.946 9.747 1.00 96.00 101 ASP A C 1
ATOM 707 O O . ASP A 1 101 ? -2.547 7.389 10.906 1.00 96.00 101 ASP A O 1
ATOM 711 N N . PRO A 1 102 ? -2.418 5.625 9.519 1.00 95.69 102 PRO A N 1
ATOM 712 C CA . PRO A 1 102 ? -2.342 4.615 10.582 1.00 95.69 102 PRO A CA 1
ATOM 713 C C . PRO A 1 102 ? -1.056 4.700 11.419 1.00 95.69 102 PRO A C 1
ATOM 715 O O . PRO A 1 102 ? -0.999 4.170 12.535 1.00 95.69 102 PRO A O 1
ATOM 718 N N . THR A 1 103 ? -0.015 5.349 10.888 1.00 94.38 103 THR A N 1
ATOM 719 C CA . THR A 1 103 ? 1.264 5.559 11.564 1.00 94.38 103 THR A CA 1
ATOM 720 C C . THR A 1 103 ? 1.142 6.662 12.602 1.00 94.38 103 THR A C 1
ATOM 722 O O . THR A 1 103 ? 1.506 6.469 13.764 1.00 94.38 103 THR A O 1
ATOM 725 N N . THR A 1 104 ? 0.575 7.799 12.197 1.00 93.69 104 THR A N 1
ATOM 726 C CA . THR A 1 104 ? 0.386 8.978 13.061 1.00 93.69 104 THR A CA 1
ATOM 727 C C . THR A 1 104 ? -0.623 8.739 14.183 1.00 93.69 104 THR A C 1
ATOM 729 O O . THR A 1 104 ? -0.463 9.257 15.286 1.00 93.69 104 THR A O 1
ATOM 732 N N . THR A 1 105 ? -1.634 7.912 13.924 1.00 93.25 105 THR A N 1
ATOM 733 C CA . THR A 1 105 ? -2.684 7.554 14.887 1.00 93.25 105 THR A CA 1
ATOM 734 C C . THR A 1 105 ? -2.303 6.384 15.789 1.00 93.25 105 THR A C 1
ATOM 736 O O . THR A 1 105 ? -3.056 6.040 16.688 1.00 93.25 105 THR A O 1
ATOM 739 N N . GLY A 1 106 ? -1.166 5.722 15.564 1.00 93.12 106 GLY A N 1
ATOM 740 C CA . GLY A 1 106 ? -0.761 4.557 16.356 1.00 93.12 106 GLY A CA 1
ATOM 741 C C . GLY A 1 106 ? -1.549 3.271 16.071 1.00 93.12 106 GLY A C 1
ATOM 742 O O . GLY A 1 106 ? -1.197 2.229 16.621 1.00 93.12 106 GLY A O 1
ATOM 743 N N . CYS A 1 107 ? -2.531 3.292 15.164 1.00 93.88 107 CYS A N 1
ATOM 744 C CA . CYS A 1 107 ? -3.311 2.116 14.757 1.00 93.88 107 CYS A CA 1
ATOM 745 C C . CYS A 1 107 ? -2.462 0.970 14.208 1.00 93.88 107 CYS A C 1
ATOM 747 O O . CYS A 1 107 ? -2.832 -0.197 14.275 1.00 93.88 107 CYS A O 1
ATOM 749 N N . GLN A 1 108 ? -1.285 1.282 13.680 1.00 95.31 108 GLN A N 1
ATOM 750 C CA . GLN A 1 108 ? -0.316 0.286 13.240 1.00 95.31 108 GLN A CA 1
ATOM 751 C C . GLN A 1 108 ? 0.179 -0.678 14.333 1.00 95.31 108 GLN A C 1
ATOM 753 O O . GLN A 1 108 ? 0.631 -1.771 13.987 1.00 95.31 108 GLN A O 1
ATOM 758 N N . GLN A 1 109 ? 0.127 -0.295 15.616 1.00 92.94 109 GLN A N 1
ATOM 759 C CA . GLN A 1 109 ? 0.787 -1.031 16.704 1.00 92.94 109 GLN A CA 1
ATOM 760 C C . GLN A 1 109 ? 0.119 -2.377 17.012 1.00 92.94 109 GLN A C 1
ATOM 762 O O . GLN A 1 109 ? 0.802 -3.351 17.325 1.00 92.94 109 GLN A O 1
ATOM 767 N N . ASP A 1 110 ? -1.205 -2.462 16.879 1.00 91.44 110 ASP A N 1
ATOM 768 C CA . ASP A 1 110 ? -1.978 -3.696 17.062 1.00 91.44 110 ASP A CA 1
ATOM 769 C C . ASP A 1 110 ? -2.453 -4.307 15.731 1.00 91.44 110 ASP A C 1
ATOM 771 O O . ASP A 1 110 ? -3.154 -5.322 15.717 1.00 91.44 110 ASP A O 1
ATOM 775 N N . ALA A 1 111 ? -2.053 -3.714 14.605 1.00 94.50 111 ALA A N 1
ATOM 776 C CA . ALA A 1 111 ? -2.501 -4.118 13.285 1.00 94.50 111 ALA A CA 1
ATOM 777 C C . ALA A 1 111 ? -1.974 -5.497 12.873 1.00 94.50 111 ALA A C 1
ATOM 779 O O . ALA A 1 111 ? -0.774 -5.782 12.975 1.00 94.50 111 ALA A O 1
ATOM 780 N N . ARG A 1 112 ? -2.844 -6.317 12.282 1.00 95.31 112 ARG A N 1
ATOM 781 C CA . ARG A 1 112 ? -2.507 -7.620 11.689 1.00 95.31 112 ARG A CA 1
ATOM 782 C C . ARG A 1 112 ? -2.612 -7.558 10.169 1.00 95.31 112 ARG A C 1
ATOM 784 O O . ARG A 1 112 ? -3.464 -6.853 9.638 1.00 95.31 112 ARG A O 1
ATOM 791 N N . THR A 1 113 ? -1.766 -8.314 9.475 1.00 95.06 113 THR A N 1
ATOM 792 C CA . THR A 1 113 ? -1.897 -8.517 8.027 1.00 95.06 113 THR A CA 1
ATOM 793 C C . THR A 1 113 ? -2.993 -9.548 7.774 1.00 95.06 113 THR A C 1
ATOM 795 O O . THR A 1 113 ? -2.872 -10.687 8.214 1.00 95.06 113 THR A O 1
ATOM 798 N N . VAL A 1 114 ? -4.054 -9.143 7.078 1.00 93.69 114 VAL A N 1
ATOM 799 C CA . VAL A 1 114 ? -5.219 -9.990 6.749 1.00 93.69 114 VAL A CA 1
ATOM 800 C C . VAL A 1 114 ? -5.220 -10.448 5.287 1.00 93.69 114 VAL A C 1
ATOM 802 O O . VAL A 1 114 ? -5.988 -11.322 4.897 1.00 93.69 114 VAL A O 1
ATOM 805 N N . GLY A 1 115 ? -4.329 -9.887 4.471 1.00 90.50 115 GLY A N 1
ATOM 806 C CA . GLY A 1 115 ? -4.071 -10.337 3.110 1.00 90.50 115 GLY A CA 1
ATOM 807 C C . GLY A 1 115 ? -2.790 -9.719 2.569 1.00 90.50 115 GLY A C 1
ATOM 808 O O . GLY A 1 115 ? -2.361 -8.663 3.028 1.00 90.50 115 GLY A O 1
ATOM 809 N N . SER A 1 116 ? -2.171 -10.363 1.589 1.00 92.44 116 SER A N 1
ATOM 810 C CA . SER A 1 116 ? -1.000 -9.824 0.902 1.00 92.44 116 SER A CA 1
ATOM 811 C C . SER A 1 116 ? -0.963 -10.284 -0.547 1.00 92.44 116 SER A C 1
ATOM 813 O O . SER A 1 116 ? -1.509 -11.333 -0.895 1.00 92.44 116 SER A O 1
ATOM 815 N N . ARG A 1 117 ? -0.335 -9.482 -1.407 1.00 92.12 117 ARG A N 1
ATOM 816 C CA . ARG A 1 117 ? -0.157 -9.806 -2.818 1.00 92.12 117 ARG A CA 1
ATOM 817 C C . ARG A 1 117 ? 1.130 -9.216 -3.368 1.00 92.12 117 ARG A C 1
ATOM 819 O O . ARG A 1 117 ? 1.461 -8.059 -3.112 1.00 92.12 117 ARG A O 1
ATOM 826 N N . VAL A 1 118 ? 1.840 -10.029 -4.145 1.00 93.38 118 VAL A N 1
ATOM 827 C CA . VAL A 1 118 ? 2.982 -9.577 -4.943 1.00 93.38 118 VAL A CA 1
ATOM 828 C C . VAL A 1 118 ? 2.457 -8.769 -6.124 1.00 93.38 118 VAL A C 1
ATOM 830 O O . VAL A 1 118 ? 1.574 -9.224 -6.849 1.00 93.38 118 VAL A O 1
ATOM 833 N N . VAL A 1 119 ? 3.010 -7.577 -6.310 1.00 92.38 119 VAL A N 1
ATOM 834 C CA . VAL A 1 119 ? 2.743 -6.728 -7.470 1.00 92.38 119 VAL A CA 1
ATOM 835 C C . VAL A 1 119 ? 3.727 -7.108 -8.557 1.00 92.38 119 VAL A C 1
ATOM 837 O O . VAL A 1 119 ? 4.937 -7.148 -8.319 1.00 92.38 119 VAL A O 1
ATOM 840 N N . THR A 1 120 ? 3.211 -7.363 -9.749 1.00 93.56 120 THR A N 1
ATOM 841 C CA . THR A 1 120 ? 4.000 -7.683 -10.931 1.00 93.56 120 THR A CA 1
ATOM 842 C C . THR A 1 120 ? 3.807 -6.626 -12.010 1.00 93.56 120 THR A C 1
ATOM 844 O O . THR A 1 120 ? 2.787 -5.936 -12.060 1.00 93.56 120 THR A O 1
ATOM 847 N N . ALA A 1 121 ? 4.813 -6.474 -12.864 1.00 90.75 121 ALA A N 1
ATOM 848 C CA . ALA A 1 121 ? 4.738 -5.637 -14.052 1.00 90.75 121 ALA A CA 1
ATOM 849 C C . ALA A 1 121 ? 5.456 -6.324 -15.212 1.00 90.75 121 ALA A C 1
ATOM 851 O O . ALA A 1 121 ? 6.379 -7.115 -15.000 1.00 90.75 121 ALA A O 1
ATOM 852 N N . GLU A 1 122 ? 5.062 -5.996 -16.437 1.00 88.75 122 GLU A N 1
ATOM 853 C CA . GLU A 1 122 ? 5.757 -6.481 -17.620 1.00 88.75 122 GLU A CA 1
ATOM 854 C C . GLU A 1 122 ? 7.045 -5.680 -17.850 1.00 88.75 122 GLU A C 1
ATOM 856 O O . GLU A 1 122 ? 7.047 -4.448 -17.906 1.00 88.75 122 GLU A O 1
ATOM 861 N N . ARG A 1 123 ? 8.169 -6.381 -17.996 1.00 85.50 123 ARG A N 1
ATOM 862 C CA . ARG A 1 123 ? 9.441 -5.809 -18.440 1.00 85.50 123 ARG A CA 1
ATOM 863 C C . ARG A 1 123 ? 10.026 -6.685 -19.535 1.00 85.50 123 ARG A C 1
ATOM 865 O O . ARG A 1 123 ? 10.399 -7.826 -19.287 1.00 85.50 123 ARG A O 1
ATOM 872 N N . ARG A 1 124 ? 10.159 -6.124 -20.743 1.00 87.38 124 ARG A N 1
ATOM 873 C CA . ARG A 1 124 ? 10.722 -6.815 -21.922 1.00 87.38 124 ARG A CA 1
ATOM 874 C C . ARG A 1 124 ? 10.000 -8.139 -22.243 1.00 87.38 124 ARG A C 1
ATOM 876 O O . ARG A 1 124 ? 10.661 -9.129 -22.537 1.00 87.38 124 ARG A O 1
ATOM 883 N N . GLY A 1 125 ? 8.668 -8.163 -22.154 1.00 86.88 125 GLY A N 1
ATOM 884 C CA . GLY A 1 125 ? 7.872 -9.367 -22.424 1.00 86.88 125 GLY A CA 1
ATOM 885 C C . GLY A 1 125 ? 7.847 -10.398 -21.293 1.00 86.88 125 GLY A C 1
ATOM 886 O O . GLY A 1 125 ? 7.368 -11.508 -21.502 1.00 86.88 125 GLY A O 1
ATOM 887 N N . LEU A 1 126 ? 8.384 -10.071 -20.110 1.00 89.50 126 LEU A N 1
ATOM 888 C CA . LEU A 1 126 ? 8.390 -10.951 -18.941 1.00 89.50 126 LEU A CA 1
ATOM 889 C C . LEU A 1 126 ? 7.680 -10.290 -17.762 1.00 89.50 126 LEU A C 1
ATOM 891 O O . LEU A 1 126 ? 7.944 -9.133 -17.437 1.00 89.50 126 LEU A O 1
ATOM 895 N N . GLU A 1 127 ? 6.820 -11.047 -17.087 1.00 91.12 127 GLU A N 1
ATOM 896 C CA . GLU A 1 127 ? 6.197 -10.628 -15.835 1.00 91.12 127 GLU A CA 1
ATOM 897 C C . GLU A 1 127 ? 7.213 -10.751 -14.692 1.00 91.12 127 GLU A C 1
ATOM 899 O O . GLU A 1 127 ? 7.700 -11.841 -14.384 1.00 91.12 127 GLU A O 1
ATOM 904 N N . VAL A 1 128 ? 7.565 -9.621 -14.077 1.00 92.69 128 VAL A N 1
ATOM 905 C CA . VAL A 1 128 ? 8.551 -9.560 -12.990 1.00 92.69 128 VAL A CA 1
ATOM 906 C C . VAL A 1 128 ? 7.927 -8.995 -11.714 1.00 92.69 128 VAL A C 1
ATOM 908 O O . VAL A 1 128 ? 7.114 -8.069 -11.792 1.00 92.69 128 VAL A O 1
ATOM 911 N N . PRO A 1 129 ? 8.301 -9.508 -10.526 1.00 94.38 129 PRO A N 1
ATOM 912 C CA . PRO A 1 129 ? 7.858 -8.936 -9.263 1.00 94.38 129 PRO A CA 1
ATOM 913 C C . PRO A 1 129 ? 8.483 -7.551 -9.079 1.00 94.38 129 PRO A C 1
ATOM 915 O O . PRO A 1 129 ? 9.699 -7.384 -9.167 1.00 94.38 129 PRO A O 1
ATOM 918 N N . VAL A 1 130 ? 7.640 -6.558 -8.814 1.00 95.19 130 VAL A N 1
ATOM 919 C CA . VAL A 1 130 ? 8.041 -5.161 -8.594 1.00 95.19 130 VAL A CA 1
ATOM 920 C C . VAL A 1 130 ? 7.669 -4.656 -7.208 1.00 95.19 130 VAL A C 1
ATOM 922 O O . VAL A 1 130 ? 8.090 -3.570 -6.829 1.00 95.19 130 VAL A O 1
ATOM 925 N N . GLY A 1 131 ? 6.901 -5.417 -6.428 1.00 95.38 131 GLY A N 1
ATOM 926 C CA . GLY A 1 131 ? 6.547 -5.007 -5.078 1.00 95.38 131 GLY A CA 1
ATOM 927 C C . GLY A 1 131 ? 5.686 -6.000 -4.318 1.00 95.38 131 GLY A C 1
ATOM 928 O O . GLY A 1 131 ? 5.363 -7.085 -4.799 1.00 95.38 131 GLY A O 1
ATOM 929 N N . LEU A 1 132 ? 5.298 -5.592 -3.118 1.00 95.50 132 LEU A N 1
ATOM 930 C CA . LEU A 1 132 ? 4.386 -6.283 -2.224 1.00 95.50 132 LEU A CA 1
ATOM 931 C C . LEU A 1 132 ? 3.394 -5.264 -1.674 1.00 95.50 132 LEU A C 1
ATOM 933 O O . LEU A 1 132 ? 3.779 -4.170 -1.260 1.00 95.50 132 LEU A O 1
ATOM 937 N N . VAL A 1 133 ? 2.128 -5.652 -1.625 1.00 95.50 133 VAL A N 1
ATOM 938 C CA . VAL A 1 133 ? 1.090 -4.902 -0.929 1.00 95.50 133 VAL A CA 1
ATOM 939 C C . VAL A 1 133 ? 0.412 -5.822 0.071 1.00 95.50 133 VAL A C 1
ATOM 941 O O . VAL A 1 133 ? 0.107 -6.976 -0.219 1.00 95.50 133 VAL A O 1
ATOM 944 N N . GLU A 1 134 ? 0.176 -5.305 1.263 1.00 95.19 134 GLU A N 1
ATOM 945 C CA . GLU A 1 134 ? -0.450 -5.995 2.376 1.00 95.19 134 GLU A CA 1
ATOM 946 C C . GLU A 1 134 ? -1.685 -5.222 2.816 1.00 95.19 134 GLU A C 1
ATOM 948 O O . GLU A 1 134 ? -1.615 -4.017 3.043 1.00 95.19 134 GLU A O 1
ATOM 953 N N . LEU A 1 135 ? -2.803 -5.913 2.996 1.00 95.12 135 LEU A N 1
ATOM 954 C CA . LEU A 1 135 ? -3.955 -5.359 3.687 1.00 95.12 135 LEU A CA 1
ATOM 955 C C . LEU A 1 135 ? -3.770 -5.569 5.188 1.00 95.12 135 LEU A C 1
ATOM 957 O O . LEU A 1 135 ? -3.585 -6.701 5.652 1.00 95.12 135 LEU A O 1
ATOM 961 N N . ARG A 1 136 ? -3.822 -4.478 5.947 1.00 96.00 136 ARG A N 1
ATOM 962 C CA . ARG A 1 136 ? -3.699 -4.476 7.402 1.00 96.00 136 ARG A CA 1
ATOM 963 C C . ARG A 1 136 ? -5.012 -4.056 8.042 1.00 96.00 136 ARG A C 1
ATOM 965 O O . ARG A 1 136 ? -5.709 -3.203 7.505 1.00 96.00 136 ARG A O 1
ATOM 972 N N . ALA A 1 137 ? -5.323 -4.648 9.190 1.00 94.50 137 ALA A N 1
ATOM 973 C CA . ALA A 1 137 ? -6.505 -4.339 9.985 1.00 94.50 137 ALA A CA 1
ATOM 974 C C . ALA A 1 137 ? -6.123 -4.172 11.459 1.00 94.50 137 ALA A C 1
ATOM 976 O O . ALA A 1 137 ? -5.354 -4.980 11.987 1.00 94.50 137 ALA A O 1
ATOM 977 N N . SER A 1 138 ? -6.670 -3.152 12.122 1.00 94.31 138 SER A N 1
ATOM 978 C CA . SER A 1 138 ? -6.520 -2.925 13.565 1.00 94.31 138 SER A CA 1
ATOM 979 C C . SER A 1 138 ? -7.855 -3.124 14.276 1.00 94.31 138 SER A C 1
ATOM 981 O O . SER A 1 138 ? -8.872 -2.527 13.910 1.00 94.31 138 SER A O 1
ATOM 983 N N . ALA A 1 139 ? -7.842 -3.963 15.314 1.00 91.69 139 ALA A N 1
ATOM 984 C CA . ALA A 1 139 ? -9.023 -4.231 16.124 1.00 91.69 139 ALA A CA 1
ATOM 985 C C . ALA A 1 139 ? -9.363 -3.045 17.038 1.00 91.69 139 ALA A C 1
ATOM 987 O O . ALA A 1 139 ? -10.544 -2.742 17.220 1.00 91.69 139 ALA A O 1
ATOM 988 N N . SER A 1 140 ? -8.351 -2.352 17.578 1.00 91.06 140 SER A N 1
ATOM 989 C CA . SER A 1 140 ? -8.568 -1.166 18.413 1.00 91.06 140 SER A CA 1
ATOM 990 C C . SER A 1 140 ? -9.135 0.006 17.609 1.00 91.06 140 SER A C 1
ATOM 992 O O . SER A 1 140 ? -10.078 0.655 18.061 1.00 91.06 140 SER A O 1
ATOM 994 N N . CYS A 1 141 ? -8.638 0.224 16.389 1.00 92.94 141 CYS A N 1
ATOM 995 C CA . CYS A 1 141 ? -9.081 1.324 15.532 1.00 92.94 141 CYS A CA 1
ATOM 996 C C . CYS A 1 141 ? -10.338 1.014 14.727 1.00 92.94 141 CYS A C 1
ATOM 998 O O . CYS A 1 141 ? -10.968 1.939 14.220 1.00 92.94 141 CYS A O 1
ATOM 1000 N N . ARG A 1 142 ? -10.716 -0.267 14.602 1.00 93.88 142 ARG A N 1
ATOM 1001 C CA . ARG A 1 142 ? -11.809 -0.734 13.727 1.00 93.88 142 ARG A CA 1
ATOM 1002 C C . ARG A 1 142 ? -11.671 -0.189 12.302 1.00 93.88 142 ARG A C 1
ATOM 1004 O O . ARG A 1 142 ? -12.638 0.282 11.707 1.00 93.88 142 ARG A O 1
ATOM 1011 N N . ALA A 1 143 ? -10.446 -0.230 11.795 1.00 95.06 143 ALA A N 1
ATOM 1012 C CA . ALA A 1 143 ? -10.076 0.329 10.507 1.00 95.06 143 ALA A CA 1
ATOM 1013 C C . ALA A 1 143 ? -9.057 -0.562 9.792 1.00 95.06 143 ALA A C 1
ATOM 1015 O O . ALA A 1 143 ? -8.358 -1.376 10.411 1.00 95.06 143 ALA A O 1
ATOM 1016 N N . VAL A 1 144 ? -8.983 -0.381 8.479 1.00 96.00 144 VAL A N 1
ATOM 1017 C CA . VAL A 1 144 ? -8.145 -1.136 7.545 1.00 96.00 144 VAL A CA 1
ATOM 1018 C C . VAL A 1 144 ? -7.345 -0.199 6.647 1.00 96.00 144 VAL A C 1
ATOM 1020 O O . VAL A 1 144 ? -7.742 0.940 6.427 1.00 96.00 144 VAL A O 1
ATOM 1023 N N . TRP A 1 145 ? -6.218 -0.655 6.116 1.00 97.06 145 TRP A N 1
ATOM 1024 C CA . TRP A 1 145 ? -5.426 0.112 5.151 1.00 97.06 145 TRP A CA 1
ATOM 1025 C C . TRP A 1 145 ? -4.462 -0.795 4.388 1.00 97.06 145 TRP A C 1
ATOM 1027 O O . TRP A 1 145 ? -4.134 -1.902 4.824 1.00 97.06 145 TRP A O 1
ATOM 1037 N N . GLY A 1 146 ? -3.974 -0.315 3.249 1.00 96.44 146 GLY A N 1
ATOM 1038 C CA . GLY A 1 146 ? -2.902 -0.946 2.498 1.00 96.44 146 GLY A CA 1
ATOM 1039 C C . GLY A 1 146 ? -1.547 -0.499 3.035 1.00 96.44 146 GLY A C 1
ATOM 1040 O O . GLY A 1 146 ? -1.325 0.691 3.232 1.00 96.44 146 GLY A O 1
ATOM 1041 N N . ARG A 1 147 ? -0.620 -1.432 3.242 1.00 97.31 147 ARG A N 1
ATOM 1042 C CA . ARG A 1 147 ? 0.817 -1.172 3.391 1.00 97.31 147 ARG A CA 1
ATOM 1043 C C . ARG A 1 147 ? 1.520 -1.668 2.141 1.00 97.31 147 ARG A C 1
ATOM 1045 O O . ARG A 1 147 ? 1.260 -2.789 1.715 1.00 97.31 147 ARG A O 1
ATOM 1052 N N . TYR A 1 148 ? 2.408 -0.873 1.564 1.00 97.06 148 TYR A N 1
ATOM 1053 C CA . TYR A 1 148 ? 3.050 -1.233 0.305 1.00 97.06 148 TYR A CA 1
ATOM 1054 C C . TYR A 1 148 ? 4.549 -0.971 0.304 1.00 97.06 148 TYR A C 1
ATOM 1056 O O . TYR A 1 148 ? 5.034 -0.012 0.902 1.00 97.06 148 TYR A O 1
ATOM 1064 N N . THR A 1 149 ? 5.252 -1.827 -0.433 1.00 97.50 149 THR A N 1
ATOM 1065 C CA . THR A 1 149 ? 6.657 -1.684 -0.810 1.00 97.50 149 THR A CA 1
ATOM 1066 C C . THR A 1 149 ? 6.763 -2.000 -2.296 1.00 97.50 149 THR A C 1
ATOM 1068 O O . THR A 1 149 ? 6.577 -3.151 -2.683 1.00 97.50 149 THR A O 1
ATOM 1071 N N . VAL A 1 150 ? 7.024 -1.011 -3.146 1.00 95.88 150 VAL A N 1
ATOM 1072 C CA . VAL A 1 150 ? 6.983 -1.158 -4.612 1.00 95.88 150 VAL A CA 1
ATOM 1073 C C . VAL A 1 150 ? 8.134 -0.385 -5.249 1.00 95.88 150 VAL A C 1
ATOM 1075 O O . VAL A 1 150 ? 8.482 0.689 -4.776 1.00 95.88 150 VAL A O 1
ATOM 1078 N N . ASP A 1 151 ? 8.721 -0.902 -6.325 1.00 95.69 151 ASP A N 1
ATOM 1079 C CA . ASP A 1 151 ? 9.676 -0.175 -7.165 1.00 95.69 151 ASP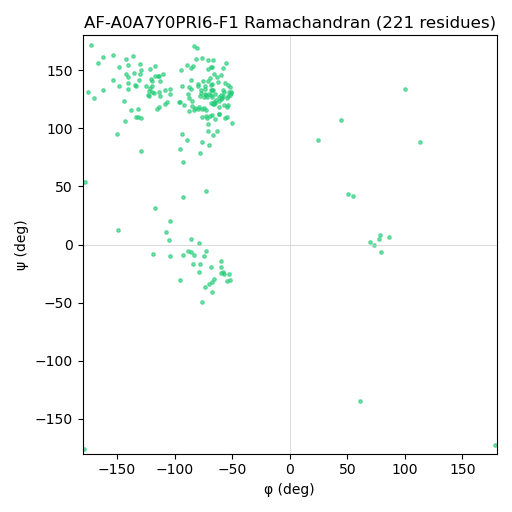 A CA 1
ATOM 1080 C C . ASP A 1 151 ? 8.941 0.940 -7.937 1.00 95.69 151 ASP A C 1
ATOM 1082 O O . ASP A 1 151 ? 8.173 0.636 -8.852 1.00 95.69 151 ASP A O 1
ATOM 1086 N N . PRO A 1 152 ? 9.176 2.228 -7.629 1.00 93.94 152 PRO A N 1
ATOM 1087 C CA . PRO A 1 152 ? 8.476 3.344 -8.259 1.00 93.94 152 PRO A CA 1
ATOM 1088 C C . PRO A 1 152 ? 8.929 3.577 -9.709 1.00 93.94 152 PRO A C 1
ATOM 1090 O O . PRO A 1 152 ? 8.359 4.414 -10.401 1.00 93.94 152 PRO A O 1
ATOM 1093 N N . THR A 1 153 ? 9.948 2.851 -10.192 1.00 93.50 153 THR A N 1
ATOM 1094 C CA . THR A 1 153 ? 10.316 2.832 -11.618 1.00 93.50 153 THR A CA 1
ATOM 1095 C C . THR A 1 153 ? 9.467 1.859 -12.442 1.00 93.50 153 THR A C 1
ATOM 1097 O O . THR A 1 153 ? 9.558 1.848 -13.670 1.00 93.50 153 THR A O 1
ATOM 1100 N N . ALA A 1 154 ? 8.651 1.026 -11.787 1.00 93.00 154 ALA A N 1
ATOM 1101 C CA . ALA A 1 154 ? 7.624 0.220 -12.435 1.00 93.00 154 ALA A CA 1
ATOM 1102 C C . ALA A 1 154 ? 6.402 1.091 -12.804 1.00 93.00 154 ALA A C 1
ATOM 1104 O O . ALA A 1 154 ? 6.219 2.156 -12.216 1.00 93.00 154 ALA A O 1
ATOM 1105 N N . PRO A 1 155 ? 5.529 0.651 -13.732 1.00 93.31 155 PRO A N 1
ATOM 1106 C CA . PRO A 1 155 ? 4.329 1.392 -14.144 1.00 93.31 155 PRO A CA 1
ATOM 1107 C C . PRO A 1 155 ? 3.206 1.383 -13.082 1.00 93.31 155 PRO A C 1
ATOM 1109 O O . PRO A 1 155 ? 2.040 1.163 -13.399 1.00 93.31 155 PRO A O 1
ATOM 1112 N N . VAL A 1 156 ? 3.536 1.628 -11.813 1.00 93.31 156 VAL A N 1
ATOM 1113 C CA . VAL A 1 156 ? 2.600 1.645 -10.684 1.00 93.31 156 VAL A CA 1
ATOM 1114 C C . VAL A 1 156 ? 2.399 3.080 -10.198 1.00 93.31 156 VAL A C 1
ATOM 1116 O O . VAL A 1 156 ? 3.352 3.745 -9.806 1.00 93.31 156 VAL A O 1
ATOM 1119 N N . GLY A 1 157 ? 1.158 3.560 -10.224 1.00 93.38 157 GLY A N 1
ATOM 1120 C CA . GLY A 1 157 ? 0.784 4.928 -9.859 1.00 93.38 157 GLY A CA 1
ATOM 1121 C C . GLY A 1 157 ? 0.315 5.075 -8.412 1.00 93.38 157 GLY A C 1
ATOM 1122 O O . GLY A 1 157 ? 0.531 6.118 -7.793 1.00 93.38 157 GLY A O 1
ATOM 1123 N N . GLY A 1 158 ? -0.301 4.039 -7.843 1.00 95.50 158 GLY A N 1
ATOM 1124 C CA . GLY A 1 158 ? -0.867 4.114 -6.501 1.00 95.50 158 GLY A CA 1
ATOM 1125 C C . GLY A 1 158 ? -1.360 2.780 -5.960 1.00 95.50 158 GLY A C 1
ATOM 1126 O O . GLY A 1 158 ? -1.438 1.776 -6.668 1.00 95.50 158 GLY A O 1
ATOM 1127 N N . VAL A 1 159 ? -1.722 2.803 -4.682 1.00 96.19 159 VAL A N 1
ATOM 1128 C CA . VAL A 1 159 ? -2.427 1.716 -3.999 1.00 96.19 159 VAL A CA 1
ATOM 1129 C C . VAL A 1 159 ? -3.711 2.288 -3.424 1.00 96.19 159 VAL A C 1
ATOM 1131 O O . VAL A 1 159 ? -3.679 3.310 -2.740 1.00 96.19 159 VAL A O 1
ATOM 1134 N N . ALA A 1 160 ? -4.829 1.638 -3.713 1.00 95.88 160 ALA A N 1
ATOM 1135 C CA . ALA A 1 160 ? -6.147 1.977 -3.209 1.00 95.88 160 ALA A CA 1
ATOM 1136 C C . ALA A 1 160 ? -6.724 0.811 -2.402 1.00 95.88 160 ALA A C 1
ATOM 1138 O O . ALA A 1 160 ? -6.567 -0.355 -2.769 1.00 95.88 160 ALA A O 1
ATOM 1139 N N . VAL A 1 161 ? -7.403 1.129 -1.308 1.00 95.12 161 VAL A N 1
ATOM 1140 C CA . VAL A 1 161 ? -8.259 0.202 -0.569 1.00 95.12 161 VAL A CA 1
ATOM 1141 C C . VAL A 1 161 ? -9.693 0.593 -0.859 1.00 95.12 161 VAL A C 1
ATOM 1143 O O . VAL A 1 161 ? -10.084 1.731 -0.616 1.00 95.12 161 VAL A O 1
ATOM 1146 N N . GLU A 1 162 ? -10.464 -0.349 -1.385 1.00 94.81 162 GLU A N 1
ATOM 1147 C CA . GLU A 1 162 ? -11.842 -0.131 -1.807 1.00 94.81 162 GLU A CA 1
ATOM 1148 C C . GLU A 1 162 ? -12.777 -1.038 -1.015 1.00 94.81 162 GLU A C 1
ATOM 1150 O O . GLU A 1 162 ? -12.563 -2.250 -0.921 1.00 94.81 162 GLU A O 1
ATOM 1155 N N . SER A 1 163 ? -13.837 -0.453 -0.474 1.00 92.56 163 SER A N 1
ATOM 1156 C CA . SER A 1 163 ? -14.947 -1.180 0.127 1.00 92.56 163 SER A CA 1
ATOM 1157 C C . SER A 1 163 ? -15.972 -1.579 -0.926 1.00 92.56 163 SER A C 1
ATOM 1159 O O . SER A 1 163 ? -16.172 -0.887 -1.925 1.00 92.56 163 SER A O 1
ATOM 1161 N N . ARG A 1 164 ? -16.682 -2.679 -0.666 1.00 89.19 164 ARG A N 1
ATOM 1162 C CA . ARG A 1 164 ? -17.849 -3.119 -1.440 1.00 89.19 164 ARG A CA 1
ATOM 1163 C C . ARG A 1 164 ? -18.904 -2.020 -1.620 1.00 89.19 164 ARG A C 1
ATOM 1165 O O . ARG A 1 164 ? -19.551 -1.988 -2.663 1.00 89.19 164 ARG A O 1
ATOM 1172 N N . ASP A 1 165 ? -19.025 -1.109 -0.655 1.00 90.06 165 ASP A N 1
ATOM 1173 C CA . ASP A 1 165 ? -19.965 0.019 -0.702 1.00 90.06 165 ASP A CA 1
ATOM 1174 C C . ASP A 1 165 ? -19.475 1.185 -1.587 1.00 90.06 165 ASP A C 1
ATOM 1176 O O . ASP A 1 165 ? -20.138 2.216 -1.685 1.00 90.06 165 ASP A O 1
ATOM 1180 N N . GLY A 1 166 ? -18.307 1.051 -2.226 1.00 91.25 166 GLY A N 1
ATOM 1181 C CA . GLY A 1 166 ? -17.744 2.041 -3.150 1.00 91.25 166 GLY A CA 1
ATOM 1182 C C . GLY A 1 166 ? -16.914 3.146 -2.494 1.00 91.25 166 GLY A C 1
ATOM 1183 O O . GLY A 1 166 ? -16.507 4.080 -3.179 1.00 91.25 166 GLY A O 1
ATOM 1184 N N . ARG A 1 167 ? -16.648 3.059 -1.185 1.00 94.31 167 ARG A N 1
ATOM 1185 C CA . ARG A 1 167 ? -15.691 3.949 -0.510 1.00 94.31 167 ARG A CA 1
ATOM 1186 C C . ARG A 1 167 ? -14.264 3.539 -0.845 1.00 94.31 167 ARG A C 1
ATOM 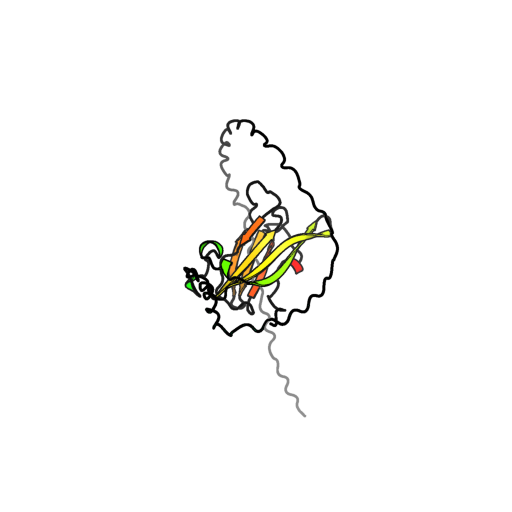1188 O O . ARG A 1 167 ? -13.966 2.345 -0.856 1.00 94.31 167 ARG A O 1
ATOM 1195 N N . THR A 1 168 ? -13.395 4.524 -1.038 1.00 95.62 168 THR A N 1
ATOM 1196 C CA . THR A 1 168 ? -12.014 4.298 -1.459 1.00 95.62 168 THR A CA 1
ATOM 1197 C C . THR A 1 168 ? -11.067 5.233 -0.735 1.00 95.62 168 THR A C 1
ATOM 1199 O O . THR A 1 168 ? -11.296 6.438 -0.713 1.00 95.62 168 THR A O 1
ATOM 1202 N N . GLU A 1 169 ? -9.967 4.674 -0.238 1.00 97.00 169 GLU A N 1
ATOM 1203 C CA . GLU A 1 169 ? -8.810 5.429 0.236 1.00 97.00 169 GLU A CA 1
ATOM 1204 C C . GLU A 1 169 ? -7.590 5.066 -0.602 1.00 97.00 169 GLU A C 1
ATOM 1206 O O . GLU A 1 169 ? -7.295 3.887 -0.803 1.00 97.00 169 GLU A O 1
ATOM 1211 N N . GLN A 1 170 ? -6.875 6.068 -1.109 1.00 96.56 170 GLN A N 1
ATOM 1212 C CA . GLN A 1 170 ? -5.764 5.866 -2.036 1.00 96.56 170 GLN A CA 1
ATOM 1213 C C . GLN A 1 170 ? -4.528 6.645 -1.599 1.00 96.56 170 GLN A C 1
ATOM 1215 O O . GLN A 1 170 ? -4.615 7.796 -1.179 1.00 96.56 170 GLN A O 1
ATOM 1220 N N . ALA A 1 171 ? -3.360 6.029 -1.776 1.00 97.12 171 ALA A N 1
ATOM 1221 C CA . ALA A 1 171 ? -2.073 6.703 -1.685 1.00 97.12 171 ALA A CA 1
ATOM 1222 C C . ALA A 1 171 ? -1.303 6.592 -3.012 1.00 97.12 171 ALA A C 1
ATOM 1224 O O . ALA A 1 171 ? -1.258 5.508 -3.611 1.00 97.12 171 ALA A O 1
ATOM 1225 N N . PRO A 1 172 ? -0.682 7.688 -3.487 1.00 96.81 172 PRO A N 1
ATOM 1226 C CA . PRO A 1 172 ? 0.253 7.625 -4.599 1.00 96.81 172 PRO A CA 1
ATOM 1227 C C . PRO A 1 172 ? 1.549 6.929 -4.169 1.00 96.81 172 PRO A C 1
ATOM 1229 O O . PRO A 1 172 ? 1.976 7.013 -3.014 1.00 96.81 172 PRO A O 1
ATOM 1232 N N . ILE A 1 173 ? 2.219 6.275 -5.116 1.00 94.56 173 ILE A N 1
ATOM 1233 C CA . ILE A 1 173 ? 3.560 5.742 -4.861 1.00 94.56 173 ILE A CA 1
ATOM 1234 C C . ILE A 1 173 ? 4.584 6.845 -5.111 1.00 94.56 173 ILE A C 1
ATOM 1236 O O . ILE A 1 173 ? 4.720 7.347 -6.223 1.00 94.56 173 ILE A O 1
ATOM 1240 N N . ALA A 1 174 ? 5.330 7.198 -4.067 1.00 92.56 174 ALA A N 1
ATOM 1241 C CA . ALA A 1 174 ? 6.474 8.094 -4.150 1.00 92.56 174 ALA A CA 1
ATOM 1242 C C . ALA A 1 174 ? 7.760 7.332 -3.817 1.00 92.56 174 ALA A C 1
ATOM 1244 O O . ALA A 1 174 ? 7.764 6.445 -2.960 1.00 92.56 174 ALA A O 1
ATOM 1245 N N . ALA A 1 175 ? 8.856 7.687 -4.489 1.00 94.38 175 ALA A N 1
ATOM 1246 C CA . ALA A 1 175 ? 10.171 7.166 -4.148 1.00 94.38 175 ALA A CA 1
ATOM 1247 C C . ALA A 1 175 ? 10.616 7.701 -2.782 1.00 94.38 175 ALA A C 1
ATOM 1249 O O . ALA A 1 175 ? 10.471 8.889 -2.486 1.00 94.38 175 ALA A O 1
ATOM 1250 N N . VAL A 1 176 ? 11.206 6.831 -1.969 1.00 95.31 176 VAL A N 1
ATOM 1251 C CA . VAL A 1 176 ? 11.858 7.234 -0.725 1.00 95.31 176 VAL A CA 1
ATOM 1252 C C . VAL A 1 176 ? 13.100 8.066 -1.085 1.00 95.31 176 VAL A C 1
ATOM 1254 O O . VAL A 1 176 ? 13.876 7.649 -1.955 1.00 95.31 176 VAL A O 1
ATOM 1257 N N . PRO A 1 177 ? 13.330 9.231 -0.445 1.00 95.19 177 PRO A N 1
ATOM 1258 C CA . PRO A 1 177 ? 14.514 10.049 -0.700 1.00 95.19 177 PRO A CA 1
ATOM 1259 C C . PRO A 1 177 ? 15.810 9.232 -0.614 1.00 95.19 177 PRO A C 1
ATOM 1261 O O . PRO A 1 177 ? 16.012 8.469 0.326 1.00 95.19 177 PRO A O 1
ATOM 1264 N N . GLY A 1 178 ? 16.675 9.355 -1.625 1.00 96.19 178 GLY A N 1
ATOM 1265 C CA . GLY A 1 178 ? 17.917 8.575 -1.730 1.00 96.19 178 GLY A CA 1
ATOM 1266 C C . GLY A 1 178 ? 17.751 7.134 -2.240 1.00 96.19 178 GLY A C 1
ATOM 1267 O O . GLY A 1 178 ? 18.750 6.480 -2.536 1.00 96.19 178 GLY A O 1
ATOM 1268 N N . HIS A 1 179 ? 16.521 6.644 -2.427 1.00 95.19 179 HIS A N 1
ATOM 1269 C CA . HIS A 1 179 ? 16.235 5.271 -2.848 1.00 95.19 179 HIS A CA 1
ATOM 1270 C C . HIS A 1 179 ? 15.277 5.225 -4.047 1.00 95.19 179 HIS A C 1
ATOM 1272 O O . HIS A 1 179 ? 14.092 4.926 -3.931 1.00 95.19 179 HIS A O 1
ATOM 1278 N N . ARG A 1 180 ? 15.817 5.445 -5.252 1.00 94.31 180 ARG A N 1
ATOM 1279 C CA . ARG A 1 180 ? 15.031 5.511 -6.503 1.00 94.31 180 ARG A CA 1
ATOM 1280 C C . ARG A 1 180 ? 14.223 4.250 -6.857 1.00 94.31 180 ARG A C 1
ATOM 1282 O O . ARG A 1 180 ? 13.336 4.338 -7.688 1.00 94.31 180 ARG A O 1
ATOM 1289 N N . HIS A 1 181 ? 14.564 3.093 -6.287 1.00 94.62 181 HIS A N 1
ATOM 1290 C CA . HIS A 1 181 ? 13.901 1.801 -6.536 1.00 94.62 181 HIS A CA 1
ATOM 1291 C C . HIS A 1 181 ? 13.044 1.334 -5.354 1.00 94.62 181 HIS A C 1
ATOM 1293 O O . HIS A 1 181 ? 12.631 0.179 -5.310 1.00 94.62 181 HIS A O 1
ATOM 1299 N N . LEU A 1 182 ? 12.810 2.205 -4.371 1.00 96.38 182 LEU A N 1
ATOM 1300 C CA . LEU A 1 182 ? 12.034 1.882 -3.186 1.00 96.38 182 LEU A CA 1
ATOM 1301 C C . LEU A 1 182 ? 10.969 2.950 -2.980 1.00 96.38 182 LEU A C 1
ATOM 1303 O O . LEU A 1 182 ? 11.271 4.077 -2.604 1.00 96.38 182 LEU A O 1
ATOM 1307 N N . GLY A 1 183 ? 9.722 2.579 -3.220 1.00 96.69 183 GLY A N 1
ATOM 1308 C CA . GLY A 1 183 ? 8.541 3.283 -2.762 1.00 96.69 183 GLY A CA 1
ATOM 1309 C C . GLY A 1 183 ? 7.959 2.511 -1.591 1.00 96.69 183 GLY A C 1
ATOM 1310 O O . GLY A 1 183 ? 7.792 1.294 -1.666 1.00 96.69 183 GLY A O 1
ATOM 1311 N N . TYR A 1 184 ? 7.686 3.206 -0.498 1.00 96.81 184 TYR A N 1
ATOM 1312 C CA . TYR A 1 184 ? 7.118 2.615 0.706 1.00 96.81 184 TYR A CA 1
ATOM 1313 C C . TYR A 1 184 ? 6.089 3.565 1.296 1.00 96.81 184 TYR A C 1
ATOM 1315 O O . TYR A 1 184 ? 6.321 4.773 1.340 1.00 96.81 184 TYR A O 1
ATOM 1323 N N . GLY A 1 185 ? 4.974 3.020 1.768 1.00 96.94 185 GLY A N 1
ATOM 1324 C CA . GLY A 1 185 ? 3.957 3.823 2.424 1.00 96.94 185 GLY A CA 1
ATOM 1325 C C . GLY A 1 185 ? 2.742 3.026 2.867 1.00 96.94 185 GLY A C 1
ATOM 1326 O O . GLY A 1 185 ? 2.702 1.790 2.814 1.00 96.94 185 GLY A O 1
ATOM 1327 N N . THR A 1 186 ? 1.745 3.776 3.317 1.00 97.56 186 THR A N 1
ATOM 1328 C CA . THR A 1 186 ? 0.433 3.276 3.706 1.00 97.56 186 THR A CA 1
ATOM 1329 C C . THR A 1 186 ? -0.654 4.096 3.033 1.00 97.56 186 THR A C 1
ATOM 1331 O O . THR A 1 186 ? -0.489 5.296 2.824 1.00 97.56 186 THR A O 1
ATOM 1334 N N . THR A 1 187 ? -1.773 3.461 2.695 1.00 97.75 187 THR A N 1
ATOM 1335 C CA . THR A 1 187 ? -2.990 4.209 2.370 1.00 97.75 187 THR A CA 1
ATOM 1336 C C . THR A 1 187 ? -3.559 4.833 3.643 1.00 97.75 187 THR A C 1
ATOM 1338 O O . THR A 1 187 ? -3.289 4.329 4.742 1.00 97.75 187 THR A O 1
ATOM 1341 N N . PRO A 1 188 ? -4.388 5.879 3.517 1.00 97.81 188 PRO A N 1
ATOM 1342 C CA . PRO A 1 188 ? -5.251 6.285 4.610 1.00 97.81 188 PRO A CA 1
ATOM 1343 C C . PRO A 1 188 ? -6.135 5.125 5.082 1.00 97.81 188 PRO A C 1
ATOM 1345 O O . PRO A 1 188 ? -6.374 4.151 4.352 1.00 97.81 188 PRO A O 1
ATOM 1348 N N . MET A 1 189 ? -6.576 5.222 6.331 1.00 97.12 189 MET A N 1
ATOM 1349 C CA . MET A 1 189 ? -7.444 4.233 6.951 1.00 97.12 189 MET A CA 1
ATOM 1350 C C . MET A 1 189 ? -8.872 4.319 6.420 1.00 97.12 189 MET A C 1
ATOM 1352 O O . MET A 1 189 ? -9.452 5.397 6.339 1.00 97.12 189 MET A O 1
ATOM 1356 N N . LEU A 1 190 ? -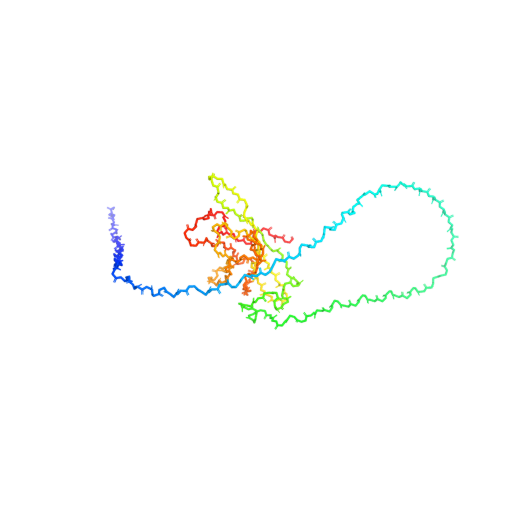9.453 3.156 6.147 1.00 96.19 190 LEU A N 1
ATOM 1357 C CA . LEU A 1 190 ? -10.851 2.982 5.782 1.00 96.19 190 LEU A CA 1
ATOM 1358 C C . LEU A 1 190 ? -11.571 2.198 6.892 1.00 96.19 190 LEU A C 1
ATOM 1360 O O . LEU A 1 190 ? -11.112 1.163 7.372 1.00 96.19 190 LEU A O 1
ATOM 1364 N N . VAL A 1 191 ? -12.714 2.682 7.345 1.00 94.25 191 VAL A N 1
ATOM 1365 C CA . VAL A 1 191 ? -13.509 2.097 8.427 1.00 94.25 191 VAL A CA 1
ATOM 1366 C C . VAL A 1 191 ? -14.462 1.101 7.795 1.00 94.25 191 VAL A C 1
ATOM 1368 O O . VAL A 1 191 ? -15.559 1.445 7.351 1.00 94.25 191 VAL A O 1
ATOM 1371 N N . ALA A 1 192 ? -14.009 -0.141 7.681 1.00 88.62 192 ALA A N 1
ATOM 1372 C CA . ALA A 1 192 ? -14.748 -1.241 7.076 1.00 88.62 192 ALA A CA 1
ATOM 1373 C C . ALA A 1 192 ? -14.292 -2.584 7.663 1.00 88.62 192 ALA A C 1
ATOM 1375 O O . ALA A 1 192 ? -13.220 -2.683 8.265 1.00 88.62 192 ALA A O 1
ATOM 1376 N N . SER A 1 193 ? -15.105 -3.626 7.470 1.00 84.19 193 SER A N 1
ATOM 1377 C CA . SER A 1 193 ? -14.687 -4.998 7.763 1.00 84.19 193 SER A CA 1
ATOM 1378 C C . SER A 1 193 ? -13.616 -5.448 6.772 1.00 84.19 193 SER A C 1
ATOM 1380 O O . SER A 1 193 ? -13.720 -5.152 5.584 1.00 84.19 193 SER A O 1
ATOM 1382 N N . ALA A 1 194 ? -12.634 -6.222 7.241 1.00 82.31 194 ALA A N 1
ATOM 1383 C CA . ALA A 1 194 ? -11.621 -6.840 6.388 1.00 82.31 194 ALA A CA 1
ATOM 1384 C C . ALA A 1 194 ? -12.235 -7.683 5.253 1.00 82.31 194 ALA A C 1
ATOM 1386 O O . ALA A 1 194 ? -11.661 -7.756 4.172 1.00 82.31 194 ALA A O 1
ATOM 1387 N N . ASP A 1 195 ? -13.400 -8.289 5.480 1.00 84.19 195 ASP A N 1
ATOM 1388 C CA . ASP A 1 195 ? -14.042 -9.201 4.525 1.00 84.19 195 ASP A CA 1
ATOM 1389 C C . ASP A 1 195 ? -14.761 -8.483 3.367 1.00 84.19 195 ASP A C 1
ATOM 1391 O O . ASP A 1 195 ? -15.046 -9.093 2.338 1.00 84.19 195 ASP A O 1
ATOM 1395 N N . ASP A 1 196 ? -15.029 -7.180 3.504 1.00 87.19 196 ASP A N 1
ATOM 1396 C CA . ASP A 1 196 ? -15.762 -6.372 2.514 1.00 87.19 196 ASP A CA 1
ATOM 1397 C C . ASP A 1 196 ? -14.843 -5.463 1.691 1.00 87.19 196 ASP A C 1
ATOM 1399 O O . ASP A 1 196 ? -15.281 -4.462 1.112 1.00 87.19 196 ASP A O 1
ATOM 1403 N N . LEU A 1 197 ? -13.554 -5.792 1.651 1.00 89.62 197 LEU A N 1
ATOM 1404 C CA . LEU A 1 197 ? -12.532 -4.956 1.046 1.00 89.62 197 LEU A CA 1
ATOM 1405 C C . LEU A 1 197 ? -11.782 -5.664 -0.061 1.00 89.62 197 LEU A C 1
ATOM 1407 O O . LEU A 1 197 ? -11.539 -6.874 -0.044 1.00 89.62 197 LEU A O 1
ATOM 1411 N N . ARG A 1 198 ? -11.314 -4.845 -0.992 1.00 90.62 198 ARG A N 1
ATOM 1412 C CA . ARG A 1 198 ? -10.271 -5.212 -1.932 1.00 90.62 198 ARG A CA 1
ATOM 1413 C C . ARG A 1 198 ? -9.176 -4.166 -1.936 1.00 90.62 198 ARG A C 1
ATOM 1415 O O . ARG A 1 198 ? -9.424 -2.984 -1.715 1.00 90.62 198 ARG A O 1
ATOM 1422 N N . VAL A 1 199 ? -7.968 -4.613 -2.230 1.00 91.81 199 VAL A N 1
ATOM 1423 C CA . VAL A 1 199 ? -6.854 -3.720 -2.520 1.00 91.81 199 VAL A CA 1
ATOM 1424 C C . VAL A 1 199 ? -6.627 -3.719 -4.020 1.00 91.81 199 VAL A C 1
ATOM 1426 O O . VAL A 1 199 ? -6.628 -4.770 -4.666 1.00 91.81 199 VAL A O 1
ATOM 1429 N N . VAL A 1 200 ? -6.470 -2.521 -4.563 1.00 93.12 200 VAL A N 1
ATOM 1430 C CA . VAL A 1 200 ? -6.321 -2.231 -5.985 1.00 93.12 200 VAL A CA 1
ATOM 1431 C C . VAL A 1 200 ? -5.002 -1.504 -6.169 1.00 93.12 200 VAL A C 1
ATOM 1433 O O . VAL A 1 200 ? -4.723 -0.510 -5.502 1.00 93.12 200 VAL A O 1
ATOM 1436 N N . VAL A 1 201 ? -4.172 -1.999 -7.079 1.00 93.94 201 VAL A N 1
ATOM 1437 C CA . VAL A 1 201 ? -2.973 -1.283 -7.516 1.00 93.94 201 VAL A CA 1
ATOM 1438 C C . VAL A 1 201 ? -3.328 -0.547 -8.794 1.00 93.94 201 VAL A C 1
ATOM 14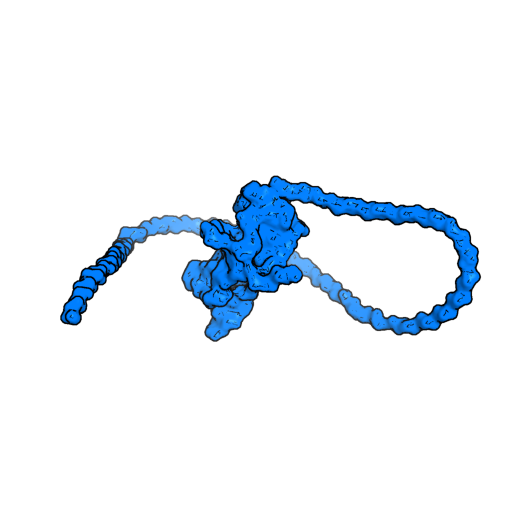40 O O . VAL A 1 201 ? -3.771 -1.162 -9.765 1.00 93.94 201 VAL A O 1
ATOM 1443 N N . THR A 1 202 ? -3.159 0.770 -8.789 1.00 93.50 202 THR A N 1
ATOM 1444 C CA . THR A 1 202 ? -3.476 1.610 -9.942 1.00 93.50 202 THR A CA 1
ATOM 1445 C C . THR A 1 202 ? -2.230 1.807 -10.803 1.00 93.50 202 THR A C 1
ATOM 1447 O O . THR A 1 202 ? -1.142 2.029 -10.262 1.00 93.50 202 THR A O 1
ATOM 1450 N N . PRO A 1 203 ? -2.340 1.706 -12.139 1.00 92.56 203 PRO A N 1
ATOM 1451 C CA . PRO A 1 203 ? -1.212 1.952 -13.024 1.00 92.56 203 PRO A CA 1
ATOM 1452 C C . PRO A 1 203 ? -0.800 3.427 -13.001 1.00 92.56 203 PRO A C 1
ATOM 1454 O O . PRO A 1 203 ? -1.613 4.319 -12.746 1.00 92.56 203 PRO A O 1
ATOM 1457 N N . ALA A 1 204 ? 0.476 3.690 -13.279 1.00 91.38 204 ALA A N 1
ATOM 1458 C CA . ALA A 1 204 ? 0.950 5.048 -13.533 1.00 91.38 204 ALA A CA 1
ATOM 1459 C C . ALA A 1 204 ? 0.348 5.583 -14.845 1.00 91.38 204 ALA A C 1
ATOM 1461 O O . ALA A 1 204 ? -0.066 4.810 -15.709 1.00 91.38 204 ALA A O 1
ATOM 1462 N N . ALA A 1 205 ? 0.312 6.905 -15.026 1.00 87.44 205 ALA A N 1
ATOM 1463 C CA . ALA A 1 205 ? -0.194 7.501 -16.262 1.00 87.44 205 ALA A CA 1
ATOM 1464 C C . ALA A 1 2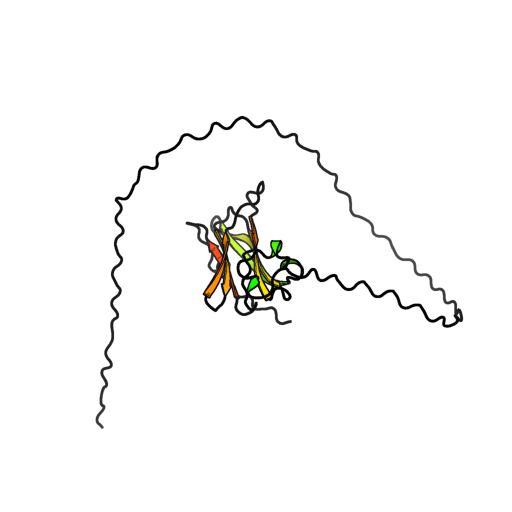05 ? 0.582 6.972 -17.485 1.00 87.44 205 ALA A C 1
ATOM 1466 O O . ALA A 1 205 ? 1.797 7.137 -17.571 1.00 87.44 205 ALA A O 1
ATOM 1467 N N . GLY A 1 206 ? -0.125 6.325 -18.418 1.00 85.19 206 GLY A N 1
ATOM 1468 C CA . GLY A 1 206 ? 0.471 5.702 -19.608 1.00 85.19 206 GLY A CA 1
ATOM 1469 C C . GLY A 1 206 ? 1.168 4.357 -19.363 1.00 85.19 206 GLY A C 1
ATOM 1470 O O . GLY A 1 206 ? 1.774 3.821 -20.286 1.00 85.19 206 GLY A O 1
ATOM 1471 N N . GLY A 1 207 ? 1.098 3.818 -18.144 1.00 82.50 207 GLY A N 1
ATOM 1472 C CA . GLY A 1 207 ? 1.557 2.475 -17.810 1.00 82.50 207 GLY A CA 1
ATOM 1473 C C . GLY A 1 207 ? 0.424 1.452 -17.875 1.00 82.50 207 GLY A C 1
ATOM 1474 O O . GLY A 1 207 ? -0.729 1.772 -17.594 1.00 82.50 207 GLY A O 1
ATOM 1475 N N . GLU A 1 208 ? 0.761 0.208 -18.201 1.00 82.44 208 GLU A N 1
ATOM 1476 C CA . GLU A 1 208 ? -0.147 -0.932 -18.076 1.00 82.44 208 GLU A CA 1
ATOM 1477 C C . GLU A 1 208 ? 0.359 -1.873 -16.982 1.00 82.44 208 GLU A C 1
ATOM 1479 O O . GLU A 1 208 ? 1.562 -2.095 -16.820 1.00 82.44 208 GLU A O 1
ATOM 1484 N N . LEU A 1 209 ? -0.583 -2.409 -16.210 1.00 83.81 209 LEU A N 1
ATOM 1485 C CA . LEU A 1 209 ? -0.339 -3.462 -15.237 1.00 83.81 209 LEU A CA 1
ATOM 1486 C C . LEU A 1 209 ? -1.131 -4.699 -15.660 1.00 83.81 209 LEU A C 1
ATOM 1488 O O . LEU A 1 209 ? -2.252 -4.555 -16.159 1.00 83.81 209 LEU A O 1
ATOM 1492 N N . PRO A 1 210 ? -0.601 -5.913 -15.442 1.00 81.00 210 PRO A N 1
ATOM 1493 C CA . PRO A 1 210 ? -1.380 -7.119 -15.672 1.00 81.00 210 PRO A CA 1
ATOM 1494 C C . PRO A 1 210 ? -2.626 -7.097 -14.778 1.00 81.00 210 PRO A C 1
ATOM 1496 O O . PRO A 1 210 ? -2.569 -6.640 -13.636 1.00 81.00 210 PRO A O 1
ATOM 1499 N N . SER A 1 211 ? -3.754 -7.641 -15.247 1.00 73.38 211 SER A N 1
ATOM 1500 C CA . SER A 1 211 ? -5.007 -7.663 -14.467 1.00 73.38 211 SER A CA 1
ATOM 1501 C C . SER A 1 211 ? -4.862 -8.376 -13.115 1.00 73.38 211 SER A C 1
ATOM 1503 O O . SER A 1 211 ? -5.602 -8.110 -12.170 1.00 73.38 211 SER A O 1
ATOM 1505 N N . ALA A 1 212 ? -3.878 -9.272 -12.998 1.00 70.31 212 ALA A N 1
ATOM 1506 C CA . ALA A 1 212 ? -3.518 -9.903 -11.738 1.00 70.31 212 ALA A CA 1
ATOM 1507 C C . ALA A 1 212 ? -2.941 -8.901 -10.719 1.00 70.31 212 ALA A C 1
ATOM 1509 O O . ALA A 1 212 ? -3.131 -9.080 -9.525 1.00 70.31 212 ALA A O 1
ATOM 1510 N N . ALA A 1 213 ? -2.284 -7.825 -11.138 1.00 65.12 213 ALA A N 1
ATOM 1511 C CA . ALA A 1 213 ? -1.770 -6.816 -10.217 1.00 65.12 213 ALA A CA 1
ATOM 1512 C C . ALA A 1 213 ? -2.867 -5.854 -9.718 1.00 65.12 213 ALA A C 1
ATOM 1514 O O . ALA A 1 213 ? -2.729 -5.287 -8.638 1.00 65.12 213 ALA A O 1
ATOM 1515 N N . THR A 1 214 ? -3.971 -5.687 -10.456 1.00 72.25 214 THR A N 1
ATOM 1516 C CA . THR A 1 214 ? -4.911 -4.571 -10.253 1.00 72.25 214 THR A CA 1
ATOM 1517 C C . THR A 1 214 ? -6.030 -4.823 -9.240 1.00 72.25 214 THR A C 1
ATOM 1519 O O . THR A 1 214 ? -6.766 -3.894 -8.940 1.00 72.25 214 THR A O 1
ATOM 1522 N N . GLY A 1 215 ? -6.199 -6.020 -8.668 1.00 70.06 215 GLY A N 1
ATOM 1523 C CA . GLY A 1 215 ? -7.239 -6.206 -7.645 1.00 70.06 215 GLY A CA 1
ATOM 1524 C C . GLY A 1 215 ? -7.275 -7.573 -6.973 1.00 70.06 215 GLY A C 1
ATOM 1525 O O . GLY A 1 215 ? -7.282 -8.600 -7.651 1.00 70.06 215 GLY A O 1
ATOM 1526 N N . TRP A 1 216 ? -7.329 -7.600 -5.638 1.00 75.31 216 TRP A N 1
ATOM 1527 C CA . TRP A 1 216 ? -7.681 -8.794 -4.856 1.00 75.31 216 TRP A CA 1
ATOM 1528 C C . TRP A 1 216 ? -8.523 -8.439 -3.641 1.00 75.31 216 TRP A C 1
ATOM 1530 O O . TRP A 1 216 ? -8.326 -7.402 -3.014 1.00 75.31 216 TRP A O 1
ATOM 1540 N N . THR A 1 217 ? -9.425 -9.345 -3.286 1.00 67.19 217 THR A N 1
ATOM 1541 C CA . THR A 1 217 ? -10.145 -9.337 -2.014 1.00 67.19 217 THR A CA 1
ATOM 1542 C C . THR A 1 217 ? -9.310 -10.036 -0.945 1.00 67.19 217 THR A C 1
ATOM 1544 O O . THR A 1 217 ? -8.679 -11.063 -1.215 1.00 67.19 217 THR A O 1
ATOM 1547 N N . SER A 1 218 ? -9.316 -9.520 0.280 1.00 63.22 218 SER A N 1
ATOM 1548 C CA . SER A 1 218 ? -8.925 -10.304 1.458 1.00 63.22 218 SER A CA 1
ATOM 1549 C C . SER A 1 218 ? -9.888 -11.476 1.576 1.00 63.22 218 SER A C 1
ATOM 1551 O O . SER A 1 218 ? -11.093 -11.281 1.676 1.00 63.22 218 SER A O 1
ATOM 1553 N N . GLY A 1 219 ? -9.387 -12.706 1.494 1.00 49.22 219 GLY A N 1
ATOM 1554 C CA . GLY A 1 219 ? -10.304 -13.837 1.454 1.00 49.22 219 GLY A CA 1
ATOM 1555 C C . GLY A 1 219 ? -9.651 -15.201 1.404 1.00 49.22 219 GLY A C 1
ATOM 1556 O O . GLY A 1 219 ? -9.998 -15.975 0.525 1.00 49.22 219 GLY A O 1
ATOM 1557 N N . THR A 1 2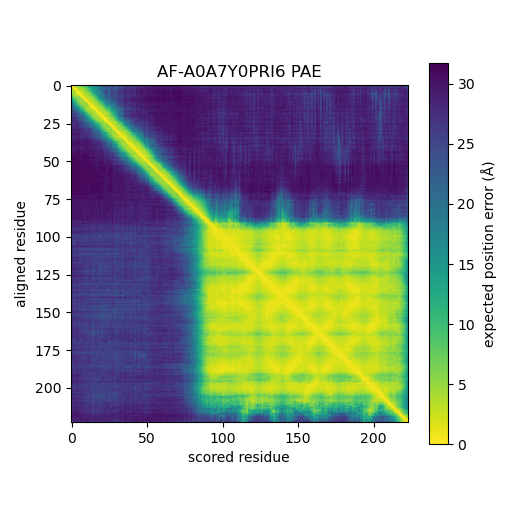20 ? -8.751 -15.511 2.342 1.00 46.06 220 THR A N 1
ATOM 1558 C CA . THR A 1 220 ? -8.444 -16.912 2.719 1.00 46.06 220 THR A CA 1
ATOM 1559 C C . THR A 1 220 ? -8.021 -17.095 4.188 1.00 46.06 220 THR A C 1
ATOM 1561 O O . THR A 1 220 ? -7.546 -18.166 4.553 1.00 46.06 220 THR A O 1
ATOM 1564 N N . GLY A 1 221 ? -8.185 -16.098 5.062 1.00 40.34 221 GLY A N 1
ATOM 1565 C CA . GLY A 1 221 ? -7.835 -16.222 6.481 1.00 40.34 221 GLY A CA 1
ATOM 1566 C C . GLY A 1 221 ? -9.019 -16.660 7.339 1.00 40.34 221 GLY A C 1
ATOM 1567 O O . GLY A 1 221 ? -9.547 -15.849 8.091 1.00 40.34 221 GLY A O 1
ATOM 1568 N N . ARG A 1 222 ? -9.464 -17.917 7.226 1.00 33.75 222 ARG A N 1
ATOM 1569 C CA . ARG A 1 222 ? -10.295 -18.516 8.287 1.00 33.75 222 ARG A CA 1
ATOM 1570 C C . ARG A 1 222 ? -9.382 -18.697 9.521 1.00 33.75 222 ARG A C 1
ATOM 1572 O O . ARG A 1 222 ? -8.254 -19.144 9.305 1.00 33.75 222 ARG A O 1
ATOM 1579 N N . PRO A 1 223 ? -9.803 -18.301 10.740 1.00 41.00 223 PRO A N 1
ATOM 1580 C CA . PRO A 1 223 ? -8.990 -18.440 11.953 1.00 41.00 223 PRO A CA 1
ATOM 1581 C C . PRO A 1 223 ? -8.611 -19.894 12.248 1.00 41.00 223 PRO A C 1
ATOM 1583 O O . PRO A 1 223 ? -9.392 -20.798 11.864 1.00 41.00 223 PRO A O 1
#